Protein AF-A0A0W8CQW7-F1 (afdb_monomer_lite)

Foldseek 3Di:
DDDDDPVPPPLDPPDDPVLVVLLVQLLVLLVVLVVLVVVLVVLLVVLVVCCVPDVPVSVVSVVVSVVSVVVSVVSVLVSLLSLLVSLLVLCVVPVVVVVVLLPDAADADPPPVVLSVVSNVLVVVLVVLVVVLVVLVVVLVVLVVVVVVDVPPPPSVVVNVVSVVVSVVSVVVNVVSSVVNNVSSSNCCRHDVSSSVSNVVVVVVVPDD

Structure (mmCIF, N/CA/C/O backbone):
data_AF-A0A0W8CQW7-F1
#
_entry.id   AF-A0A0W8CQW7-F1
#
loop_
_atom_site.group_PDB
_atom_site.id
_atom_site.type_symbol
_atom_site.label_atom_id
_atom_site.label_alt_id
_atom_site.label_comp_id
_atom_site.label_asym_id
_atom_site.label_entity_id
_atom_site.label_seq_id
_atom_site.pdbx_PDB_ins_code
_atom_site.Cartn_x
_atom_site.Cartn_y
_atom_site.Cartn_z
_atom_site.occupancy
_atom_site.B_iso_or_equiv
_atom_site.auth_seq_id
_atom_site.auth_comp_id
_atom_site.auth_asym_id
_atom_site.auth_atom_id
_atom_site.pdbx_PDB_model_num
ATOM 1 N N . MET A 1 1 ? 25.965 1.775 -41.892 1.00 35.28 1 MET A N 1
ATOM 2 C CA . MET A 1 1 ? 25.674 1.619 -40.454 1.00 35.28 1 MET A CA 1
ATOM 3 C C . MET A 1 1 ? 24.167 1.503 -40.317 1.00 35.28 1 MET A C 1
ATOM 5 O O . MET A 1 1 ? 23.465 2.366 -40.821 1.00 35.28 1 MET A O 1
ATOM 9 N N . LEU A 1 2 ? 23.676 0.384 -39.786 1.00 36.25 2 LEU A N 1
ATOM 10 C CA . LEU A 1 2 ? 22.248 0.155 -39.565 1.00 36.25 2 LEU A CA 1
ATOM 11 C C . LEU A 1 2 ? 21.875 0.809 -38.233 1.00 36.25 2 LEU A C 1
ATOM 13 O O . LEU A 1 2 ? 22.313 0.346 -37.184 1.00 36.25 2 LEU A O 1
ATOM 17 N N . PHE A 1 3 ? 21.113 1.901 -38.282 1.00 36.09 3 PHE A N 1
ATOM 18 C CA . PHE A 1 3 ? 20.465 2.442 -37.090 1.00 36.09 3 PHE A CA 1
ATOM 19 C C . PHE A 1 3 ? 19.483 1.388 -36.545 1.00 36.09 3 PHE A C 1
ATOM 21 O O . PHE A 1 3 ? 18.752 0.796 -37.348 1.00 36.09 3 PHE A O 1
ATOM 28 N N . PRO A 1 4 ? 19.445 1.128 -35.225 1.00 41.12 4 PRO A N 1
ATOM 29 C CA . PRO A 1 4 ? 18.455 0.227 -34.647 1.00 41.12 4 PRO A CA 1
ATOM 30 C C . PRO A 1 4 ? 17.046 0.738 -34.964 1.00 41.12 4 PRO A C 1
ATOM 32 O O . PRO A 1 4 ? 16.781 1.941 -34.872 1.00 41.12 4 PRO A O 1
ATOM 35 N N . ARG A 1 5 ? 16.144 -0.164 -35.366 1.00 33.69 5 ARG A N 1
ATOM 36 C CA . ARG A 1 5 ? 14.719 0.159 -35.511 1.00 33.69 5 ARG A CA 1
ATOM 37 C C . ARG A 1 5 ? 14.179 0.612 -34.151 1.00 33.69 5 ARG A C 1
ATOM 39 O O . ARG A 1 5 ? 14.544 0.060 -33.121 1.00 33.69 5 ARG A O 1
ATOM 46 N N . ALA A 1 6 ? 13.299 1.611 -34.173 1.00 45.00 6 ALA A N 1
ATOM 47 C CA . ALA A 1 6 ? 12.705 2.229 -32.983 1.00 45.00 6 ALA A CA 1
ATOM 48 C C . ALA A 1 6 ? 11.907 1.260 -32.091 1.00 45.00 6 ALA A C 1
ATOM 50 O O . ALA A 1 6 ? 11.600 1.600 -30.951 1.00 45.00 6 ALA A O 1
ATOM 51 N N . ASP A 1 7 ? 11.618 0.062 -32.593 1.00 40.03 7 ASP A N 1
ATOM 52 C CA . ASP A 1 7 ? 10.865 -0.966 -31.880 1.00 40.03 7 ASP A CA 1
ATOM 53 C C . ASP A 1 7 ? 11.699 -1.648 -30.770 1.00 40.03 7 ASP A C 1
ATOM 55 O O . ASP A 1 7 ? 11.125 -2.231 -29.855 1.00 40.03 7 ASP A O 1
ATOM 59 N N . ASP A 1 8 ? 13.035 -1.516 -30.783 1.00 41.59 8 ASP A N 1
ATOM 60 C CA . ASP A 1 8 ? 13.942 -2.175 -29.820 1.00 41.59 8 ASP A CA 1
ATOM 61 C C . ASP A 1 8 ? 14.257 -1.337 -28.559 1.00 41.59 8 ASP A C 1
ATOM 63 O O . ASP A 1 8 ? 15.017 -1.767 -27.691 1.00 41.59 8 ASP A O 1
ATOM 67 N N . THR A 1 9 ? 13.704 -0.127 -28.433 1.00 46.47 9 THR A N 1
ATOM 68 C CA . THR A 1 9 ? 13.966 0.798 -27.303 1.00 46.47 9 THR A CA 1
ATOM 69 C C . THR A 1 9 ? 12.832 0.871 -26.283 1.00 46.47 9 THR A C 1
ATOM 71 O O . THR A 1 9 ? 12.759 1.816 -25.502 1.00 46.47 9 THR A O 1
ATOM 74 N N . CYS A 1 10 ? 11.938 -0.117 -26.264 1.00 45.28 10 CYS A N 1
ATOM 75 C CA . CYS A 1 10 ? 10.880 -0.160 -25.265 1.00 45.28 10 CYS A CA 1
ATOM 76 C C . CYS A 1 10 ? 11.441 -0.668 -23.928 1.00 45.28 10 CYS A C 1
ATOM 78 O O . CYS A 1 10 ? 11.554 -1.872 -23.697 1.00 45.28 10 CYS A O 1
ATOM 80 N N . PHE A 1 11 ? 11.769 0.262 -23.030 1.00 50.81 11 PHE A N 1
ATOM 81 C CA . PHE A 1 11 ? 12.066 -0.006 -21.620 1.00 50.81 11 PHE A CA 1
ATOM 82 C C . PHE A 1 11 ? 10.774 -0.334 -20.850 1.00 50.81 11 PHE A C 1
ATOM 84 O O . PHE A 1 11 ? 10.462 0.271 -19.829 1.00 50.81 11 PHE A O 1
ATOM 91 N N . SER A 1 12 ? 9.956 -1.252 -21.367 1.00 50.16 12 SER A N 1
ATOM 92 C CA . SER A 1 12 ? 8.684 -1.585 -20.733 1.00 50.16 12 SER A CA 1
ATOM 93 C C . SER A 1 12 ? 8.930 -2.518 -19.555 1.00 50.16 12 SER A C 1
ATOM 95 O O . SER A 1 12 ? 9.116 -3.728 -19.704 1.00 50.16 12 SER A O 1
ATOM 97 N N . VAL A 1 13 ? 8.851 -1.953 -18.351 1.00 57.41 13 VAL A N 1
ATOM 98 C CA . VAL A 1 13 ? 8.372 -2.713 -17.195 1.00 57.41 13 VAL A CA 1
ATOM 99 C C . VAL A 1 13 ? 6.969 -3.198 -17.561 1.00 57.41 13 VAL A C 1
ATOM 101 O O . VAL A 1 13 ? 6.144 -2.411 -18.034 1.00 57.41 13 VAL A O 1
ATOM 104 N N . LYS A 1 14 ? 6.713 -4.504 -17.423 1.00 63.66 14 LYS A N 1
ATOM 105 C CA . LYS A 1 14 ? 5.397 -5.085 -17.708 1.00 63.66 14 LYS A CA 1
ATOM 106 C C . LYS A 1 14 ? 4.378 -4.447 -16.777 1.00 63.66 14 LYS A C 1
ATOM 108 O O . LYS A 1 14 ? 4.326 -4.762 -15.592 1.00 63.66 14 LYS A O 1
ATOM 113 N N . ASP A 1 15 ? 3.597 -3.536 -17.331 1.00 70.69 15 ASP A N 1
ATOM 114 C CA . ASP A 1 15 ? 2.619 -2.790 -16.570 1.00 70.69 15 ASP A CA 1
ATOM 115 C C . ASP A 1 15 ? 1.403 -3.678 -16.282 1.00 70.69 15 ASP A C 1
ATOM 117 O O . ASP A 1 15 ? 0.701 -4.100 -17.202 1.00 70.69 15 ASP A O 1
ATOM 121 N N . ASP A 1 16 ? 1.173 -3.994 -15.008 1.00 85.69 16 ASP A N 1
ATOM 122 C CA . ASP A 1 16 ? 0.021 -4.776 -14.563 1.00 85.69 16 ASP A CA 1
ATOM 123 C C . ASP A 1 16 ? -1.040 -3.831 -13.963 1.00 85.69 16 ASP A C 1
ATOM 125 O O . ASP A 1 16 ? -0.934 -3.420 -12.797 1.00 85.69 16 ASP A O 1
ATOM 129 N N . PRO A 1 17 ? -2.065 -3.434 -14.745 1.00 88.12 17 PRO A N 1
ATOM 130 C CA . PRO A 1 17 ? -3.071 -2.480 -14.292 1.00 88.12 17 PRO A CA 1
ATOM 131 C C . PRO A 1 17 ? -3.905 -3.013 -13.125 1.00 88.12 17 PRO A C 1
ATOM 133 O O . PRO A 1 17 ? -4.269 -2.234 -12.244 1.00 88.12 17 PRO A O 1
ATOM 136 N N . GLU A 1 18 ? -4.170 -4.318 -13.077 1.00 91.50 18 GLU A N 1
ATOM 137 C CA . GLU A 1 18 ? -4.972 -4.914 -12.011 1.00 91.50 18 GLU A CA 1
ATOM 138 C C . GLU A 1 18 ? -4.163 -5.009 -10.716 1.00 91.50 18 GLU A C 1
ATOM 140 O O . GLU A 1 18 ? -4.657 -4.619 -9.655 1.00 91.50 18 GLU A O 1
ATOM 145 N N . LYS A 1 19 ? -2.880 -5.397 -10.791 1.00 90.44 19 LYS A N 1
ATOM 146 C CA . LYS A 1 19 ? -1.981 -5.350 -9.626 1.00 90.44 19 LYS A CA 1
ATOM 147 C C . LYS A 1 19 ? -1.901 -3.939 -9.050 1.00 90.44 19 LYS A C 1
ATOM 149 O O . LYS A 1 19 ? -2.019 -3.768 -7.838 1.00 90.44 19 LYS A O 1
ATOM 154 N N . ARG A 1 20 ? -1.739 -2.918 -9.902 1.00 89.56 20 ARG A N 1
ATOM 155 C CA . ARG A 1 20 ? -1.708 -1.513 -9.460 1.00 89.56 20 ARG A CA 1
ATOM 156 C C . ARG A 1 20 ? -3.014 -1.085 -8.806 1.00 89.56 20 ARG A C 1
ATOM 158 O O . ARG A 1 20 ? -2.966 -0.420 -7.776 1.00 89.56 20 ARG A O 1
ATOM 165 N N . ARG A 1 21 ? -4.164 -1.478 -9.364 1.00 94.56 21 ARG A N 1
ATOM 166 C CA . ARG A 1 21 ? -5.480 -1.199 -8.771 1.00 94.56 21 ARG A CA 1
ATOM 167 C C . ARG A 1 21 ? -5.586 -1.787 -7.363 1.00 94.56 21 ARG A C 1
ATOM 169 O O . ARG A 1 21 ? -5.991 -1.082 -6.446 1.00 94.56 21 ARG A O 1
ATOM 176 N N . LEU A 1 22 ? -5.178 -3.044 -7.187 1.00 95.00 22 LEU A N 1
ATOM 177 C CA . LEU A 1 22 ? -5.202 -3.733 -5.893 1.00 95.00 22 LEU A CA 1
ATOM 178 C C . LEU A 1 22 ? -4.238 -3.107 -4.874 1.00 95.00 22 LEU A C 1
ATOM 180 O O . LEU A 1 22 ? -4.595 -2.959 -3.706 1.00 95.00 22 LEU A O 1
ATOM 184 N N . ILE A 1 23 ? -3.038 -2.704 -5.309 1.00 93.44 23 ILE A N 1
ATOM 185 C CA . ILE A 1 23 ? -2.086 -1.960 -4.469 1.00 93.44 23 ILE A CA 1
ATOM 186 C C . ILE A 1 23 ? -2.693 -0.620 -4.043 1.00 93.44 23 ILE A C 1
ATOM 188 O O . ILE A 1 23 ? -2.671 -0.296 -2.862 1.00 93.44 23 ILE A O 1
ATOM 192 N N . ALA A 1 24 ? -3.275 0.135 -4.978 1.00 93.44 24 ALA A N 1
ATOM 193 C CA . ALA A 1 24 ? -3.873 1.437 -4.693 1.00 93.44 24 ALA A CA 1
ATOM 194 C C . ALA A 1 24 ? -5.064 1.339 -3.727 1.00 93.44 24 ALA A C 1
ATOM 196 O O . ALA A 1 24 ? -5.203 2.177 -2.839 1.00 93.44 24 ALA A O 1
ATOM 197 N N . GLU A 1 25 ? -5.901 0.309 -3.872 1.00 95.81 25 GLU A N 1
ATOM 198 C CA . GLU A 1 25 ? -7.015 0.034 -2.960 1.00 95.81 25 GLU A CA 1
ATOM 199 C C . GLU A 1 25 ? -6.514 -0.236 -1.535 1.00 95.81 25 GLU A C 1
ATOM 201 O O . GLU A 1 25 ? -7.007 0.357 -0.575 1.00 95.81 25 GLU A O 1
ATOM 206 N N . TYR A 1 26 ? -5.495 -1.086 -1.394 1.00 95.81 26 TYR A N 1
ATOM 207 C CA . TYR A 1 26 ? -4.879 -1.356 -0.100 1.00 95.81 26 TYR A CA 1
ATOM 208 C C . TYR A 1 26 ? -4.211 -0.106 0.501 1.00 95.81 26 TYR A C 1
ATOM 210 O O . TYR A 1 26 ? -4.442 0.187 1.676 1.00 95.81 26 TYR A O 1
ATOM 218 N N . ASP A 1 27 ? -3.421 0.629 -0.291 1.00 93.94 27 ASP A N 1
ATOM 219 C CA . ASP A 1 27 ? -2.725 1.852 0.132 1.00 93.94 27 ASP A CA 1
ATOM 220 C C . ASP A 1 27 ? -3.730 2.875 0.667 1.00 93.94 27 ASP A C 1
ATOM 222 O O . ASP A 1 27 ? -3.563 3.389 1.770 1.00 93.94 27 ASP A O 1
ATOM 226 N N . TYR A 1 28 ? -4.817 3.109 -0.076 1.00 94.69 28 TYR A N 1
ATOM 227 C CA . TYR A 1 28 ? -5.866 4.046 0.309 1.00 94.69 28 TYR A CA 1
ATOM 228 C C . TYR A 1 28 ? -6.474 3.701 1.673 1.00 94.69 28 TYR A C 1
ATOM 230 O O . TYR A 1 28 ? -6.521 4.553 2.561 1.00 94.69 28 TYR A O 1
ATOM 238 N N . ILE A 1 29 ? -6.898 2.447 1.871 1.00 95.00 29 ILE A N 1
ATOM 239 C CA . ILE A 1 29 ? -7.490 2.014 3.146 1.00 95.00 29 ILE A CA 1
ATOM 240 C C . ILE A 1 29 ? -6.456 2.128 4.275 1.00 95.00 29 ILE A C 1
ATOM 242 O O . ILE A 1 29 ? -6.784 2.555 5.382 1.00 95.00 29 ILE A O 1
ATOM 246 N N . ASN A 1 30 ? -5.198 1.764 4.010 1.00 94.62 30 ASN A N 1
ATOM 247 C CA . ASN A 1 30 ? -4.129 1.846 4.996 1.00 94.62 30 ASN A CA 1
ATOM 248 C C . ASN A 1 30 ? -3.880 3.288 5.463 1.00 94.62 30 ASN A C 1
ATOM 250 O O . ASN A 1 30 ? -3.843 3.528 6.669 1.00 94.62 30 ASN A O 1
ATOM 254 N N . THR A 1 31 ? -3.782 4.241 4.534 1.00 93.25 31 THR A N 1
ATOM 255 C CA . THR A 1 31 ? -3.611 5.665 4.849 1.00 93.25 31 THR A CA 1
ATOM 256 C C . THR A 1 31 ? -4.790 6.211 5.655 1.00 93.25 31 THR A C 1
ATOM 258 O O . THR A 1 31 ? -4.577 6.917 6.639 1.00 93.25 31 THR A O 1
ATOM 261 N N . GLN A 1 32 ? -6.029 5.842 5.308 1.00 93.69 32 GLN A N 1
ATOM 262 C CA . GLN A 1 32 ? -7.216 6.258 6.068 1.00 93.69 32 GLN A CA 1
ATOM 263 C C . GLN A 1 32 ? -7.212 5.713 7.501 1.00 93.69 32 GLN A C 1
ATOM 265 O O . GLN A 1 32 ? -7.556 6.427 8.440 1.00 93.69 32 GLN A O 1
ATOM 270 N N . ILE A 1 33 ? -6.791 4.459 7.698 1.00 94.25 33 ILE A N 1
ATOM 271 C CA . ILE A 1 33 ? -6.656 3.878 9.041 1.00 94.25 33 ILE A CA 1
ATOM 272 C C . ILE A 1 33 ? -5.624 4.647 9.863 1.00 94.25 33 ILE A C 1
ATOM 274 O O . ILE A 1 33 ? -5.899 4.931 11.024 1.00 94.25 33 ILE A O 1
ATOM 278 N N . ILE A 1 34 ? -4.463 4.970 9.285 1.00 92.50 34 ILE A N 1
ATOM 279 C CA . ILE A 1 34 ? -3.403 5.713 9.982 1.00 92.50 34 ILE A CA 1
ATOM 280 C C . ILE A 1 34 ? -3.920 7.092 10.397 1.00 92.50 34 ILE A C 1
ATOM 282 O O . ILE A 1 34 ? -3.878 7.415 11.579 1.00 92.50 34 ILE A O 1
ATOM 286 N N . ALA A 1 35 ? -4.495 7.853 9.460 1.00 93.12 35 ALA A N 1
ATOM 287 C CA . ALA A 1 35 ? -5.033 9.184 9.737 1.00 93.12 35 ALA A CA 1
ATOM 288 C C . ALA A 1 35 ? -6.116 9.163 10.830 1.00 93.12 35 ALA A C 1
ATOM 290 O O . ALA A 1 35 ? -6.086 9.977 11.751 1.00 93.12 35 ALA A O 1
ATOM 291 N N . ASN A 1 36 ? -7.039 8.197 10.775 1.00 94.56 36 ASN A N 1
ATOM 292 C CA . ASN A 1 36 ? -8.087 8.063 11.786 1.00 94.56 36 ASN A CA 1
ATOM 293 C C . ASN A 1 36 ? -7.539 7.620 13.148 1.00 94.56 36 ASN A C 1
ATOM 295 O O . ASN A 1 36 ? -8.067 8.032 14.175 1.00 94.56 36 ASN A O 1
ATOM 299 N N . GLN A 1 37 ? -6.503 6.778 13.175 1.00 94.06 37 GLN A N 1
ATOM 300 C CA . GLN A 1 37 ? -5.871 6.356 14.423 1.00 94.06 37 GLN A CA 1
ATOM 301 C C . GLN A 1 37 ? -5.158 7.537 15.093 1.00 94.06 37 GLN A C 1
ATOM 303 O O . GLN A 1 37 ? -5.359 7.745 16.283 1.00 94.06 37 GLN A O 1
ATOM 308 N N . THR A 1 38 ? -4.439 8.361 14.323 1.00 94.25 38 THR A N 1
ATOM 309 C CA . THR A 1 38 ? -3.856 9.619 14.814 1.00 94.25 38 THR A CA 1
ATOM 310 C C . THR A 1 38 ? -4.933 10.568 15.336 1.00 94.25 38 THR A C 1
ATOM 312 O O . THR A 1 38 ? -4.813 11.067 16.447 1.00 94.25 38 THR A O 1
ATOM 315 N N . ALA A 1 39 ? -6.037 10.747 14.603 1.00 94.44 39 ALA A N 1
ATOM 316 C CA . ALA A 1 39 ? -7.141 11.594 15.056 1.00 94.44 39 ALA A CA 1
ATOM 317 C C . ALA A 1 39 ? -7.796 11.088 16.357 1.00 94.44 39 ALA A C 1
ATOM 319 O O . ALA A 1 39 ? -8.214 11.893 17.186 1.00 94.44 39 ALA A O 1
ATOM 320 N N . ILE A 1 40 ? -7.886 9.766 16.553 1.00 95.69 40 ILE A N 1
ATOM 321 C CA . ILE A 1 40 ? -8.340 9.168 17.819 1.00 95.69 40 ILE A CA 1
ATOM 322 C C . ILE A 1 40 ? -7.367 9.509 18.948 1.00 95.69 40 ILE A C 1
ATOM 324 O O . ILE A 1 40 ? -7.815 9.902 20.023 1.00 95.69 40 ILE A O 1
ATOM 328 N N . ASP A 1 41 ? -6.065 9.350 18.716 1.00 95.56 41 ASP A N 1
ATOM 329 C CA . ASP A 1 41 ? -5.039 9.601 19.728 1.00 95.56 41 ASP A CA 1
ATOM 330 C C . ASP A 1 41 ? -5.042 11.083 20.152 1.00 95.56 41 ASP A C 1
ATOM 332 O O . ASP A 1 41 ? -5.101 11.379 21.348 1.00 95.56 41 ASP A O 1
ATOM 336 N N . ASP A 1 42 ? -5.125 12.003 19.185 1.00 94.44 42 ASP A N 1
ATOM 337 C CA . ASP A 1 42 ? -5.244 13.448 19.421 1.00 94.44 42 ASP A CA 1
ATOM 338 C C . ASP A 1 42 ? -6.537 13.797 20.187 1.00 94.44 42 ASP A C 1
ATOM 340 O O . ASP A 1 42 ? -6.536 14.595 21.129 1.00 94.44 42 ASP A O 1
ATOM 344 N N . ALA A 1 43 ? -7.665 13.175 19.823 1.00 93.19 43 ALA A N 1
ATOM 345 C CA . ALA A 1 43 ? -8.944 13.394 20.497 1.00 93.19 43 ALA A CA 1
ATOM 346 C C . ALA A 1 43 ? -8.943 12.855 21.938 1.00 93.19 43 ALA A C 1
ATOM 348 O O . ALA A 1 43 ? -9.535 13.465 22.831 1.00 93.19 43 ALA A O 1
ATOM 349 N N . LEU A 1 44 ? -8.265 11.732 22.193 1.00 95.06 44 LEU A N 1
ATOM 350 C CA . LEU A 1 44 ? -8.086 11.194 23.542 1.00 95.06 44 LEU A CA 1
ATOM 351 C C . LEU A 1 44 ? -7.227 12.121 24.406 1.00 95.06 44 LEU A C 1
ATOM 353 O O . LEU A 1 44 ? -7.538 12.314 25.586 1.00 95.06 44 LEU A O 1
ATOM 357 N N . GLU A 1 45 ? -6.178 12.714 23.833 1.00 95.19 45 GLU A N 1
ATOM 358 C CA . GLU A 1 45 ? -5.383 13.731 24.517 1.00 95.19 45 GLU A CA 1
ATOM 359 C C . GLU A 1 45 ? -6.240 14.955 24.857 1.00 95.19 45 GLU A C 1
ATOM 361 O O . GLU A 1 45 ? -6.259 15.383 26.012 1.00 95.19 45 GLU A O 1
ATOM 366 N N . TYR A 1 46 ? -7.043 15.444 23.909 1.00 92.94 46 TYR A N 1
ATOM 367 C CA . TYR A 1 46 ? -7.978 16.541 24.154 1.00 92.94 46 TYR A CA 1
ATOM 368 C C . TYR A 1 46 ? -8.956 16.234 25.298 1.00 92.94 46 TYR A C 1
ATOM 370 O O . TYR A 1 46 ? -9.046 17.019 26.245 1.00 92.94 46 TYR A O 1
ATOM 378 N N . VAL A 1 47 ? -9.616 15.070 25.286 1.00 94.06 47 VAL A N 1
ATOM 379 C CA . VAL A 1 47 ? -10.526 14.636 26.365 1.00 94.06 47 VAL A CA 1
ATOM 380 C C . VAL A 1 47 ? -9.829 14.657 27.724 1.00 94.06 47 VAL A C 1
ATOM 382 O O . VAL A 1 47 ? -10.411 15.102 28.714 1.00 94.06 47 VAL A O 1
ATOM 385 N N . LYS A 1 48 ? -8.563 14.231 27.784 1.00 92.31 48 LYS A N 1
ATOM 386 C CA . LYS A 1 48 ? -7.771 14.266 29.017 1.00 92.31 48 LYS A CA 1
ATOM 387 C C . LYS A 1 48 ? -7.547 15.694 29.522 1.00 92.31 48 LYS A C 1
ATOM 389 O O . LYS A 1 48 ? -7.539 15.889 30.732 1.00 92.31 48 LYS A O 1
ATOM 394 N N . THR A 1 49 ? -7.386 16.674 28.631 1.00 93.00 49 THR A N 1
ATOM 395 C CA . THR A 1 49 ? -7.179 18.079 29.027 1.00 93.00 49 THR A CA 1
ATOM 396 C C . THR A 1 49 ? -8.432 18.750 29.583 1.00 93.00 49 THR A C 1
ATOM 398 O O . THR A 1 49 ? -8.321 19.581 30.481 1.00 93.00 49 THR A O 1
ATOM 401 N N . ILE A 1 50 ? -9.618 18.393 29.082 1.00 92.06 50 ILE A N 1
ATOM 402 C CA . ILE A 1 50 ? -10.872 19.058 29.469 1.00 92.06 50 ILE A CA 1
ATOM 403 C C . ILE A 1 50 ? -11.597 18.370 30.627 1.00 92.06 50 ILE A C 1
ATOM 405 O O . ILE A 1 50 ? -12.462 18.982 31.243 1.00 92.06 50 ILE A O 1
ATOM 409 N N . LYS A 1 51 ? -11.238 17.121 30.947 1.00 90.44 51 LYS A N 1
ATOM 410 C CA . LYS A 1 51 ? -11.948 16.280 31.921 1.00 90.44 51 LYS A CA 1
ATOM 411 C C . LYS A 1 51 ? -12.160 16.939 33.285 1.00 90.44 51 LYS A C 1
ATOM 413 O O . LYS A 1 51 ? -13.238 16.804 33.853 1.00 90.44 51 LYS A O 1
ATOM 418 N N . ASP A 1 52 ? -11.153 17.643 33.794 1.00 88.75 52 ASP A N 1
ATOM 419 C CA . ASP A 1 52 ? -11.206 18.259 35.127 1.00 88.75 52 ASP A CA 1
ATOM 420 C C . ASP A 1 52 ? -11.967 19.601 35.138 1.00 88.75 52 ASP A C 1
ATOM 422 O O . ASP A 1 52 ? -12.274 20.134 36.204 1.00 88.75 52 ASP A O 1
ATOM 426 N N . VAL A 1 53 ? -12.264 20.156 33.957 1.00 92.44 53 VAL A N 1
ATOM 427 C CA . VAL A 1 53 ? -12.959 21.441 33.773 1.00 92.44 53 VAL A CA 1
ATOM 428 C C . VAL A 1 53 ? -14.420 21.228 33.375 1.00 92.44 53 VAL A C 1
ATOM 430 O O . VAL A 1 53 ? -15.297 21.936 33.863 1.00 92.44 53 VAL A O 1
ATOM 433 N N . ASP A 1 54 ? -14.681 20.252 32.505 1.00 93.50 54 ASP A N 1
ATOM 434 C CA . ASP A 1 54 ? -16.006 19.905 31.998 1.00 93.50 54 ASP A CA 1
ATOM 435 C C . ASP A 1 54 ? -16.109 18.389 31.767 1.00 93.50 54 ASP A C 1
ATOM 437 O O . ASP A 1 54 ? -15.850 17.857 30.682 1.00 93.50 54 ASP A O 1
ATOM 441 N N . GLU A 1 55 ? -16.488 17.683 32.831 1.00 92.50 55 GLU A N 1
ATOM 442 C CA . GLU A 1 55 ? -16.629 16.228 32.828 1.00 92.50 55 GLU A CA 1
ATOM 443 C C . GLU A 1 55 ? -17.731 15.746 31.869 1.00 92.50 55 GLU A C 1
ATOM 445 O O . GLU A 1 55 ? -17.592 14.686 31.256 1.00 92.50 55 GLU A O 1
ATOM 450 N N . ALA A 1 56 ? -18.806 16.525 31.700 1.00 92.88 56 ALA A N 1
ATOM 451 C CA . ALA A 1 56 ? -19.922 16.154 30.835 1.00 92.88 56 ALA A CA 1
ATOM 452 C C . ALA A 1 56 ? -19.498 16.162 29.359 1.00 92.88 56 ALA A C 1
ATOM 454 O O . ALA A 1 56 ? -19.699 15.165 28.660 1.00 92.88 56 ALA A O 1
ATOM 455 N N . SER A 1 57 ? -18.832 17.232 28.915 1.00 91.62 57 SER A N 1
ATOM 456 C CA . SER A 1 57 ? -18.284 17.316 27.554 1.00 91.62 57 SER A CA 1
ATOM 457 C C . SER A 1 57 ? -17.184 16.276 27.318 1.00 91.62 57 SER A C 1
ATOM 459 O O . SER A 1 57 ? -17.125 15.653 26.256 1.00 91.62 57 SER A O 1
ATOM 461 N N . ALA A 1 58 ? -16.335 16.013 28.319 1.00 92.62 58 ALA A N 1
ATOM 462 C CA . ALA A 1 58 ? -15.316 14.967 28.234 1.00 92.62 58 ALA A CA 1
ATOM 463 C C . ALA A 1 58 ? -15.928 13.567 28.044 1.00 92.62 58 ALA A C 1
ATOM 465 O O . ALA A 1 58 ? -15.422 12.777 27.245 1.00 92.62 58 ALA A O 1
ATOM 466 N N . ALA A 1 59 ? -17.024 13.260 28.746 1.00 93.19 59 ALA A N 1
ATOM 467 C CA . ALA A 1 59 ? -17.737 11.993 28.613 1.00 93.19 59 ALA A CA 1
ATOM 468 C C . ALA A 1 59 ? -18.417 11.844 27.240 1.00 93.19 59 ALA A C 1
ATOM 470 O O . ALA A 1 59 ? -18.346 10.768 26.639 1.00 93.19 59 ALA A O 1
ATOM 471 N N . GLU A 1 60 ? -19.026 12.912 26.716 1.00 93.88 60 GLU A N 1
ATOM 472 C CA . GLU A 1 60 ? -19.631 12.910 25.378 1.00 93.88 60 GLU A CA 1
ATOM 473 C C . GLU A 1 60 ? -18.581 12.657 24.288 1.00 93.88 60 GLU A C 1
ATOM 475 O O . GLU A 1 60 ? -18.727 11.731 23.483 1.00 93.88 60 GLU A O 1
ATOM 480 N N . HIS A 1 61 ? -17.478 13.411 24.303 1.00 92.25 61 HIS A N 1
ATOM 481 C CA . HIS A 1 61 ? -16.379 13.213 23.360 1.00 92.25 61 HIS A CA 1
ATOM 482 C C . HIS A 1 61 ? -15.761 11.822 23.482 1.00 92.25 61 HIS A C 1
ATOM 484 O O . HIS A 1 61 ? -15.474 11.187 22.469 1.00 92.25 61 HIS A O 1
ATOM 490 N N . HIS A 1 62 ? -15.613 11.296 24.700 1.00 93.94 62 HIS A N 1
ATOM 491 C CA . HIS A 1 62 ? -15.142 9.929 24.884 1.00 93.94 62 HIS A CA 1
ATOM 492 C C . HIS A 1 62 ? -16.069 8.906 24.210 1.00 93.94 62 HIS A C 1
ATOM 494 O O . HIS A 1 62 ? -15.583 7.983 23.555 1.00 93.94 62 HIS A O 1
ATOM 500 N N . SER A 1 63 ? -17.393 9.085 24.301 1.00 94.19 63 SER A N 1
ATOM 501 C CA . SER A 1 63 ? -18.348 8.206 23.616 1.00 94.19 63 SER A CA 1
ATOM 502 C C . SER A 1 63 ? -18.207 8.281 22.094 1.00 94.19 63 SER A C 1
ATOM 504 O O . SER A 1 63 ? -18.174 7.244 21.432 1.00 94.19 63 SER A O 1
ATOM 506 N N . GLN A 1 64 ? -18.058 9.485 21.536 1.00 93.75 64 GLN A N 1
ATOM 507 C CA . GLN A 1 64 ? -17.838 9.680 20.097 1.00 93.75 64 GLN A CA 1
ATOM 508 C C . GLN A 1 64 ? -16.532 9.014 19.630 1.00 93.75 64 GLN A C 1
ATOM 510 O O . GLN A 1 64 ? -16.493 8.362 18.585 1.00 93.75 64 GLN A O 1
ATOM 515 N N . ILE A 1 65 ? -15.466 9.105 20.433 1.00 95.25 65 ILE A N 1
ATOM 516 C CA . ILE A 1 65 ? -14.196 8.425 20.153 1.00 95.25 65 ILE A CA 1
ATOM 517 C C . ILE A 1 65 ? -14.398 6.905 20.117 1.00 95.25 65 ILE A C 1
ATOM 519 O O . ILE A 1 65 ? -13.861 6.240 19.230 1.00 95.25 65 ILE A O 1
ATOM 523 N N . MET A 1 66 ? -15.191 6.333 21.028 1.00 94.81 66 MET A N 1
ATOM 524 C CA . MET A 1 66 ? -15.473 4.891 21.017 1.00 94.81 66 MET A CA 1
ATOM 525 C C . MET A 1 66 ? -16.219 4.447 19.750 1.00 94.81 66 MET A C 1
ATOM 527 O O . MET A 1 66 ? -15.899 3.393 19.192 1.00 94.81 66 MET A O 1
ATOM 531 N N . GLU A 1 67 ? -17.152 5.251 19.236 1.00 93.25 67 GLU A N 1
ATOM 532 C CA . GLU A 1 67 ? -17.810 4.983 17.948 1.00 93.25 67 GLU A CA 1
ATOM 533 C C . GLU A 1 67 ? -16.817 5.020 16.774 1.00 93.25 67 GLU A C 1
ATOM 535 O O . GLU A 1 67 ? -16.840 4.154 15.886 1.00 93.25 67 GLU A O 1
ATOM 540 N N . LEU A 1 68 ? -15.885 5.976 16.792 1.00 92.81 68 LEU A N 1
ATOM 541 C CA . LEU A 1 68 ? -14.834 6.075 15.784 1.00 92.81 68 LEU A CA 1
ATOM 542 C C . LEU A 1 68 ? -13.871 4.878 15.846 1.00 92.81 68 LEU A C 1
ATOM 544 O O . LEU A 1 68 ? -13.524 4.321 14.804 1.00 92.81 68 LEU A O 1
ATOM 548 N N . VAL A 1 69 ? -13.505 4.405 17.043 1.00 94.94 69 VAL A N 1
ATOM 549 C CA . VAL A 1 69 ? -12.690 3.190 17.235 1.00 94.94 69 VAL A CA 1
ATOM 550 C C . VAL A 1 69 ? -13.362 1.967 16.603 1.00 94.94 69 VAL A C 1
ATOM 552 O O . VAL A 1 69 ? -12.701 1.172 15.924 1.00 94.94 69 VAL A O 1
ATOM 555 N N . VAL A 1 70 ? -14.679 1.809 16.775 1.00 94.06 70 VAL A N 1
ATOM 556 C CA . VAL A 1 70 ? -15.439 0.728 16.123 1.00 94.06 70 VAL A CA 1
ATOM 557 C C . VAL A 1 70 ? -15.353 0.848 14.600 1.00 94.06 70 VAL A C 1
ATOM 559 O O . VAL A 1 70 ? -15.100 -0.154 13.926 1.00 94.06 70 VAL A O 1
ATOM 562 N N . SER A 1 71 ? -15.496 2.059 14.061 1.00 92.94 71 SER A N 1
ATOM 563 C CA . SER A 1 71 ? -15.403 2.328 12.620 1.00 92.94 71 SER A CA 1
ATOM 564 C C . SER A 1 71 ? -14.005 2.025 12.061 1.00 92.94 71 SER A C 1
ATOM 566 O O . SER A 1 71 ? -13.875 1.310 11.067 1.00 92.94 71 SER A O 1
ATOM 568 N N . VAL A 1 72 ? -12.936 2.442 12.747 1.00 93.62 72 VAL A N 1
ATOM 569 C CA . VAL A 1 72 ? -11.545 2.117 12.373 1.00 93.62 72 VAL A CA 1
ATOM 570 C C . VAL A 1 72 ? -11.300 0.608 12.380 1.00 93.62 72 VAL A C 1
ATOM 572 O O . VAL A 1 72 ? -10.634 0.074 11.491 1.00 93.62 72 VAL A O 1
ATOM 575 N N . ASN A 1 73 ? -11.871 -0.119 13.340 1.00 93.31 73 ASN A N 1
ATOM 576 C CA . ASN A 1 73 ? -11.770 -1.577 13.370 1.00 93.31 73 ASN A CA 1
ATOM 577 C C . ASN A 1 73 ? -12.491 -2.249 12.187 1.00 93.31 73 ASN A C 1
ATOM 579 O O . ASN A 1 73 ? -12.058 -3.313 11.737 1.00 93.31 73 ASN A O 1
ATOM 583 N N . GLN A 1 74 ? -13.554 -1.648 11.646 1.00 93.94 74 GLN A N 1
ATOM 584 C CA . GLN A 1 74 ? -14.180 -2.121 10.406 1.00 93.94 74 GLN A CA 1
ATOM 585 C C . GLN A 1 74 ? -13.277 -1.874 9.192 1.00 93.94 74 GLN A C 1
ATOM 587 O O . GLN A 1 74 ? -13.102 -2.780 8.375 1.00 93.94 74 GLN A O 1
ATOM 592 N N . GLU A 1 75 ? -12.637 -0.707 9.102 1.00 94.38 75 GLU A N 1
ATOM 593 C CA . GLU A 1 75 ? -11.660 -0.419 8.045 1.00 94.38 75 GLU A CA 1
ATOM 594 C C . GLU A 1 75 ? -10.453 -1.366 8.105 1.00 94.38 75 GLU A C 1
ATOM 596 O O . GLU A 1 75 ? -10.030 -1.891 7.076 1.00 94.38 75 GLU A O 1
ATOM 601 N N . LYS A 1 76 ? -9.955 -1.715 9.302 1.00 93.12 76 LYS A N 1
ATOM 602 C CA . LYS A 1 76 ? -8.893 -2.730 9.467 1.00 93.12 76 LYS A CA 1
ATOM 603 C C . LYS A 1 76 ? -9.287 -4.087 8.866 1.00 93.12 76 LYS A C 1
ATOM 605 O O . LYS A 1 76 ? -8.456 -4.730 8.222 1.00 93.12 76 LYS A O 1
ATOM 610 N N . LYS A 1 77 ? -10.555 -4.499 8.994 1.00 93.56 77 LYS A N 1
ATOM 611 C CA . LYS A 1 77 ? -11.074 -5.719 8.343 1.00 93.56 77 LYS A CA 1
ATOM 612 C C . LYS A 1 77 ? -11.127 -5.580 6.820 1.00 93.56 77 LYS A C 1
ATOM 614 O O . LYS A 1 77 ? -10.778 -6.527 6.115 1.00 93.56 77 LYS A O 1
ATOM 619 N N . LYS A 1 78 ? -11.519 -4.410 6.299 1.00 94.56 78 LYS A N 1
ATOM 620 C CA . LYS A 1 78 ? -11.481 -4.129 4.853 1.00 94.56 78 LYS A CA 1
ATOM 621 C C . LYS A 1 78 ? -10.049 -4.170 4.317 1.00 94.56 78 LYS A C 1
ATOM 623 O O . LYS A 1 78 ? -9.816 -4.820 3.302 1.00 94.56 78 LYS A O 1
ATOM 628 N N . ARG A 1 79 ? -9.079 -3.597 5.042 1.00 94.88 79 ARG A N 1
ATOM 629 C CA . ARG A 1 79 ? -7.647 -3.671 4.704 1.00 94.88 79 ARG A CA 1
ATOM 630 C C . ARG A 1 79 ? -7.160 -5.116 4.624 1.00 94.88 79 ARG A C 1
ATOM 632 O O . ARG A 1 79 ? -6.494 -5.468 3.656 1.00 94.88 79 ARG A O 1
ATOM 639 N N . ALA A 1 80 ? -7.520 -5.962 5.593 1.00 93.50 80 ALA A N 1
ATOM 640 C CA . ALA A 1 80 ? -7.172 -7.386 5.568 1.00 93.50 80 ALA A CA 1
ATOM 641 C C . ALA A 1 80 ? -7.758 -8.104 4.336 1.00 93.50 80 ALA A C 1
ATOM 643 O O . ALA A 1 80 ? -7.074 -8.903 3.695 1.00 93.50 80 ALA A O 1
ATOM 644 N N . SER A 1 81 ? -8.994 -7.772 3.949 1.00 94.88 81 SER A N 1
ATOM 645 C CA . SER A 1 81 ? -9.636 -8.307 2.740 1.00 94.88 81 SER A CA 1
ATOM 646 C C . SER A 1 81 ? -8.950 -7.844 1.448 1.00 94.88 81 SER A C 1
ATOM 648 O O . SER A 1 81 ? -8.685 -8.665 0.564 1.00 94.88 81 SER A O 1
ATOM 650 N N . ALA A 1 82 ? -8.633 -6.551 1.336 1.00 96.06 82 ALA A N 1
ATOM 651 C CA . ALA A 1 82 ? -7.911 -5.992 0.192 1.00 96.06 82 ALA A CA 1
ATOM 652 C C . ALA A 1 82 ? -6.521 -6.634 0.056 1.00 96.06 82 ALA A C 1
ATOM 654 O O . ALA A 1 82 ? -6.160 -7.130 -1.012 1.00 96.06 82 ALA A O 1
ATOM 655 N N . LEU A 1 83 ? -5.788 -6.744 1.169 1.00 95.69 83 LEU A N 1
ATOM 656 C CA . LEU A 1 83 ? -4.476 -7.386 1.218 1.00 95.69 83 LEU A CA 1
ATOM 657 C C . LEU A 1 83 ? -4.542 -8.868 0.827 1.00 95.69 83 LEU A C 1
ATOM 659 O O . LEU A 1 83 ? -3.719 -9.340 0.049 1.00 95.69 83 LEU A O 1
ATOM 663 N N . SER 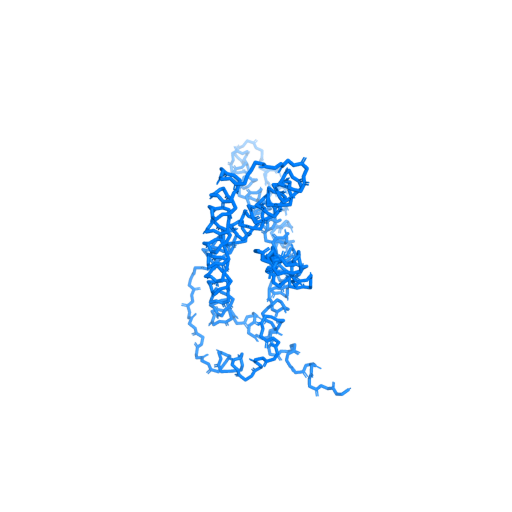A 1 84 ? -5.553 -9.598 1.299 1.00 95.56 84 SER A N 1
ATOM 664 C CA . SER A 1 84 ? -5.761 -11.005 0.928 1.00 95.56 84 SER A CA 1
ATOM 665 C C . SER A 1 84 ? -6.011 -11.176 -0.572 1.00 95.56 84 SER A C 1
ATOM 667 O O . SER A 1 84 ? -5.492 -12.106 -1.190 1.00 95.56 84 SER A O 1
ATOM 669 N N . THR A 1 85 ? -6.773 -10.260 -1.174 1.00 95.94 85 THR A N 1
ATOM 670 C CA . THR A 1 85 ? -7.031 -10.247 -2.622 1.00 95.94 85 THR A CA 1
ATOM 671 C C . THR A 1 85 ? -5.744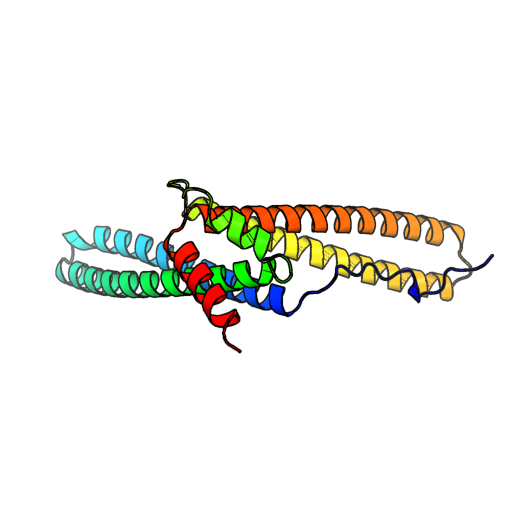 -9.975 -3.401 1.00 95.94 85 THR A C 1
ATOM 673 O O . THR A 1 85 ? -5.422 -10.710 -4.336 1.00 95.94 85 THR A O 1
ATOM 676 N N . LEU A 1 86 ? -4.958 -8.988 -2.962 1.00 95.75 86 LEU A N 1
ATOM 677 C CA . LEU A 1 86 ? -3.654 -8.664 -3.537 1.00 95.75 86 LEU A CA 1
ATOM 678 C C . LEU A 1 86 ? -2.658 -9.830 -3.433 1.00 95.75 86 LEU A C 1
ATOM 680 O O . LEU A 1 86 ? -1.937 -10.105 -4.394 1.00 95.75 86 LEU A O 1
ATOM 684 N N . ILE A 1 87 ? -2.635 -10.549 -2.307 1.00 95.25 87 ILE A N 1
ATOM 685 C CA . ILE A 1 87 ? -1.805 -11.748 -2.121 1.00 95.25 87 ILE A CA 1
ATOM 686 C C . ILE A 1 87 ? -2.203 -12.830 -3.127 1.00 95.25 87 ILE A C 1
ATOM 688 O O . ILE A 1 87 ? -1.350 -13.332 -3.852 1.00 95.25 87 ILE A O 1
ATOM 692 N N . VAL A 1 88 ? -3.490 -13.176 -3.228 1.00 94.69 88 VAL A N 1
ATOM 693 C CA . VAL A 1 88 ? -3.939 -14.204 -4.185 1.00 94.69 88 VAL A CA 1
ATOM 694 C C . VAL A 1 88 ? -3.559 -13.822 -5.616 1.00 94.69 88 VAL A C 1
ATOM 696 O O . VAL A 1 88 ? -3.033 -14.658 -6.352 1.00 94.69 88 VAL A O 1
ATOM 699 N N . TYR A 1 89 ? -3.761 -12.558 -5.990 1.00 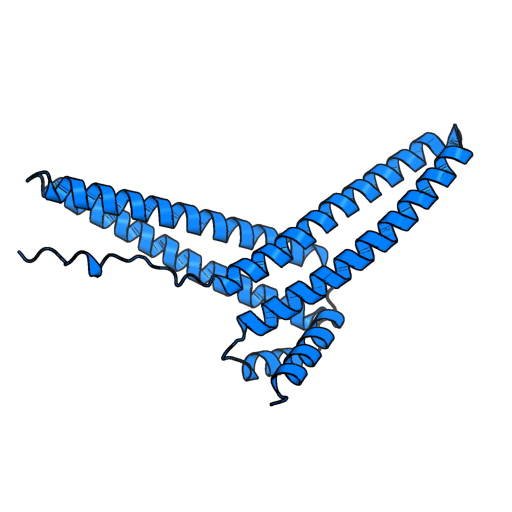94.12 89 TYR A N 1
ATOM 700 C CA . TYR A 1 89 ? -3.406 -12.052 -7.313 1.00 94.12 89 TYR A CA 1
ATOM 701 C C . TYR A 1 89 ? -1.892 -12.115 -7.582 1.00 94.12 89 TYR A C 1
ATOM 703 O O . TYR A 1 89 ? -1.465 -12.582 -8.639 1.00 94.12 89 TYR A O 1
ATOM 711 N N . SER A 1 90 ? -1.062 -11.730 -6.608 1.00 91.69 90 SER A N 1
ATOM 712 C CA . SER A 1 90 ? 0.408 -11.713 -6.736 1.00 91.69 90 SER A CA 1
ATOM 713 C C . SER A 1 90 ? 1.026 -13.115 -6.870 1.00 91.69 90 SER A C 1
ATOM 715 O O . SER A 1 90 ? 2.167 -13.268 -7.317 1.00 91.69 90 SER A O 1
ATOM 717 N N . TRP A 1 91 ? 0.277 -14.159 -6.508 1.00 93.69 91 TRP A N 1
ATOM 718 C CA . TRP A 1 91 ? 0.620 -15.567 -6.733 1.00 93.69 91 TRP A CA 1
ATOM 719 C C . TRP A 1 91 ? -0.219 -16.221 -7.840 1.00 93.69 91 TRP A C 1
ATOM 721 O O . TRP A 1 91 ? -0.237 -17.451 -7.953 1.00 93.69 91 TRP A O 1
ATOM 731 N N . SER A 1 92 ? -0.881 -15.438 -8.695 1.00 87.81 92 SER A N 1
ATOM 732 C CA . SER A 1 92 ? -1.505 -15.969 -9.909 1.00 87.81 92 SER A CA 1
ATOM 733 C C . SER A 1 92 ? -0.471 -16.756 -10.735 1.00 87.81 92 SER A C 1
ATOM 735 O O . SER A 1 92 ? 0.696 -16.382 -10.846 1.00 87.81 92 SER A O 1
ATOM 737 N N . GLY A 1 93 ? -0.854 -17.952 -11.194 1.00 86.12 93 GLY A N 1
ATOM 738 C CA . GLY A 1 93 ? 0.062 -18.900 -11.850 1.00 86.12 93 GLY A CA 1
ATOM 739 C C . GLY A 1 93 ? 1.076 -19.607 -10.930 1.00 86.12 93 GLY A C 1
ATOM 740 O O . GLY A 1 93 ? 1.754 -20.526 -11.377 1.00 86.12 93 GLY A O 1
ATOM 741 N N . ARG A 1 94 ? 1.162 -19.247 -9.641 1.00 90.12 94 ARG A N 1
ATOM 742 C CA . ARG A 1 94 ? 2.073 -19.830 -8.631 1.00 90.12 94 ARG A CA 1
ATOM 743 C C . ARG A 1 94 ? 1.314 -20.339 -7.400 1.00 90.12 94 ARG A C 1
ATOM 745 O O . ARG A 1 94 ? 1.765 -20.195 -6.264 1.00 90.12 94 ARG A O 1
ATOM 752 N N . ARG A 1 95 ? 0.145 -20.943 -7.629 1.00 88.81 95 ARG A N 1
ATOM 753 C CA . ARG A 1 95 ? -0.775 -21.387 -6.570 1.00 88.81 95 ARG A CA 1
ATOM 754 C C . ARG A 1 95 ? -0.130 -22.345 -5.568 1.00 88.81 95 ARG A C 1
ATOM 756 O O . ARG A 1 95 ? -0.327 -22.170 -4.372 1.00 88.81 95 ARG A O 1
ATOM 763 N N . GLU A 1 96 ? 0.640 -23.322 -6.040 1.00 89.56 96 GLU A N 1
ATOM 764 C CA . GLU A 1 96 ? 1.296 -24.298 -5.158 1.00 89.56 96 GLU A CA 1
ATOM 765 C C . GLU A 1 96 ? 2.282 -23.623 -4.199 1.00 89.56 96 GLU A C 1
ATOM 767 O O . GLU A 1 96 ? 2.267 -23.909 -3.008 1.00 89.56 96 GLU A O 1
ATOM 772 N N . ALA A 1 97 ? 3.044 -22.629 -4.670 1.00 91.31 97 ALA A N 1
ATOM 773 C CA . ALA A 1 97 ? 3.938 -21.856 -3.809 1.00 91.31 97 ALA A CA 1
ATOM 774 C C . ALA A 1 97 ? 3.171 -21.075 -2.726 1.00 91.31 97 ALA A C 1
ATOM 776 O O . ALA A 1 97 ? 3.634 -20.974 -1.593 1.00 91.31 97 ALA A O 1
ATOM 777 N N . LEU A 1 98 ? 1.983 -20.549 -3.049 1.00 91.88 98 LEU A N 1
ATOM 778 C CA . LEU A 1 98 ? 1.122 -19.889 -2.064 1.00 91.88 98 LEU A CA 1
ATOM 779 C C . LEU A 1 98 ? 0.587 -20.881 -1.018 1.00 91.88 98 LEU A C 1
ATOM 781 O O . LEU A 1 98 ? 0.535 -20.556 0.166 1.00 91.88 98 LEU A O 1
ATOM 785 N N . LEU A 1 99 ? 0.207 -22.091 -1.444 1.00 89.75 99 LEU A N 1
ATOM 786 C CA . LEU A 1 99 ? -0.234 -23.155 -0.539 1.00 89.75 99 LEU A CA 1
ATOM 787 C C . LEU A 1 99 ? 0.895 -23.630 0.380 1.00 89.75 99 LEU A C 1
ATOM 789 O O . LEU A 1 99 ? 0.633 -23.871 1.554 1.00 89.75 99 LEU A O 1
ATOM 793 N N . SER A 1 100 ? 2.135 -23.708 -0.113 1.00 90.69 100 SER A N 1
ATOM 794 C CA . SER A 1 100 ? 3.300 -24.023 0.720 1.00 90.69 100 SER A CA 1
ATOM 795 C C . SER A 1 100 ? 3.490 -22.999 1.839 1.00 90.69 100 SER A C 1
ATOM 797 O O . SER A 1 100 ? 3.642 -23.396 2.987 1.00 90.69 100 SER A O 1
ATOM 799 N N . ILE A 1 101 ? 3.381 -21.697 1.544 1.00 89.31 101 ILE A N 1
ATOM 800 C CA . ILE A 1 101 ? 3.483 -20.642 2.571 1.00 89.31 101 ILE A CA 1
ATOM 801 C C . ILE A 1 101 ? 2.351 -20.762 3.605 1.00 89.31 101 ILE A C 1
ATOM 803 O O . ILE A 1 101 ? 2.569 -20.532 4.787 1.00 89.31 101 ILE A O 1
ATOM 807 N N . LEU A 1 102 ? 1.140 -21.136 3.177 1.00 87.06 102 LEU A N 1
ATOM 808 C CA . LEU A 1 102 ? -0.009 -21.347 4.071 1.00 87.06 102 LEU A CA 1
ATOM 809 C C . LEU A 1 102 ? 0.094 -22.600 4.952 1.00 87.06 102 LEU A C 1
ATOM 811 O O . LEU A 1 102 ? -0.683 -22.723 5.903 1.00 87.06 102 LEU A O 1
ATOM 815 N N . ALA A 1 103 ? 0.947 -23.552 4.574 1.00 84.44 103 ALA A N 1
ATOM 816 C CA . ALA A 1 103 ? 1.187 -24.787 5.311 1.00 84.44 103 ALA A CA 1
ATOM 817 C C . ALA A 1 103 ? 2.327 -24.648 6.332 1.00 84.44 103 ALA A C 1
ATOM 819 O O . ALA A 1 103 ? 2.455 -25.503 7.203 1.00 84.44 103 ALA A O 1
ATOM 820 N N . GLU A 1 104 ? 3.146 -23.599 6.225 1.00 81.50 104 GLU A N 1
ATOM 821 C CA . GLU A 1 104 ? 4.139 -23.247 7.239 1.00 81.50 104 GLU A CA 1
ATOM 822 C C . GLU A 1 104 ? 3.442 -22.758 8.520 1.00 81.50 104 GLU A C 1
ATOM 824 O O . GLU A 1 104 ? 2.413 -22.078 8.462 1.00 81.50 104 GLU A O 1
ATOM 829 N N . ASP A 1 105 ? 4.009 -23.098 9.681 1.00 66.19 105 ASP A N 1
ATOM 830 C CA . ASP A 1 105 ? 3.469 -22.674 10.973 1.00 66.19 105 ASP A CA 1
ATOM 831 C C . ASP A 1 105 ? 3.434 -21.145 11.081 1.00 66.19 105 ASP A C 1
ATOM 833 O O . ASP A 1 105 ? 4.372 -20.440 10.689 1.00 66.19 105 ASP A O 1
ATOM 837 N N . ALA A 1 106 ? 2.338 -20.625 11.639 1.00 68.19 106 ALA A N 1
ATOM 838 C CA . ALA A 1 106 ? 2.172 -19.195 11.832 1.00 68.19 106 ALA A CA 1
ATOM 839 C C . ALA A 1 106 ? 3.263 -18.660 12.768 1.00 68.19 106 ALA A C 1
ATOM 841 O O . ALA A 1 106 ? 3.428 -19.115 13.902 1.00 68.19 106 ALA A O 1
ATOM 842 N N . ILE A 1 107 ? 4.002 -17.654 12.305 1.00 70.38 107 ILE A N 1
ATOM 843 C CA . ILE A 1 107 ? 5.000 -16.984 13.135 1.00 70.38 107 ILE A CA 1
ATOM 844 C C . ILE A 1 107 ? 4.270 -15.902 13.923 1.00 70.38 107 ILE A C 1
ATOM 846 O O . ILE A 1 107 ? 3.807 -14.918 13.336 1.00 70.38 107 ILE A O 1
ATOM 850 N N . VAL A 1 108 ? 4.201 -16.056 15.250 1.00 61.12 108 VAL A N 1
ATOM 851 C CA . VAL A 1 108 ? 3.682 -15.016 16.149 1.00 61.12 108 VAL A CA 1
ATOM 852 C C . VAL A 1 108 ? 4.496 -13.744 15.928 1.00 61.12 108 VAL A C 1
ATOM 854 O O . VAL A 1 108 ? 5.686 -13.681 16.232 1.00 61.12 108 VAL A O 1
ATOM 857 N N . SER A 1 109 ? 3.865 -12.720 15.361 1.00 59.00 109 SER A N 1
ATOM 858 C CA . SER A 1 109 ? 4.529 -11.468 15.019 1.00 59.00 109 SER A CA 1
ATOM 859 C C . SER A 1 109 ? 3.840 -10.315 15.726 1.00 59.00 109 SER A C 1
ATOM 861 O O . SER A 1 109 ? 2.717 -9.957 15.393 1.00 59.00 109 SER A O 1
ATOM 863 N N . GLN A 1 110 ? 4.543 -9.707 16.680 1.00 57.44 110 GLN A N 1
ATOM 864 C CA . GLN A 1 110 ? 4.043 -8.563 17.451 1.00 57.44 110 GLN A CA 1
ATO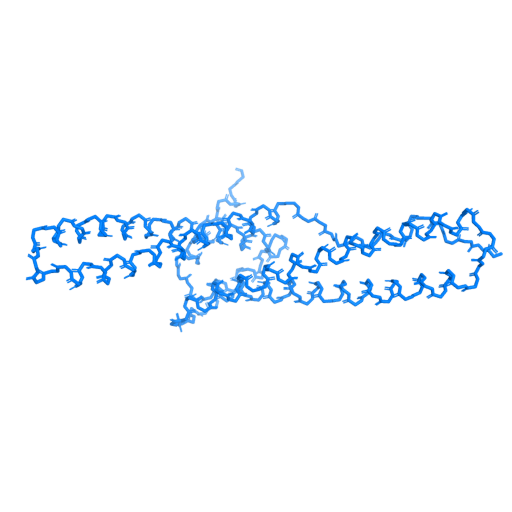M 865 C C . GLN A 1 110 ? 4.072 -7.234 16.665 1.00 57.44 110 GLN A C 1
ATOM 867 O O . GLN A 1 110 ? 3.551 -6.229 17.132 1.00 57.44 110 GLN A O 1
ATOM 872 N N . ASN A 1 111 ? 4.627 -7.216 15.444 1.00 63.91 111 ASN A N 1
ATOM 873 C CA . ASN A 1 111 ? 4.985 -5.983 14.729 1.00 63.91 111 ASN A CA 1
ATOM 874 C C . ASN A 1 111 ? 4.084 -5.697 13.516 1.00 63.91 111 ASN A C 1
ATOM 876 O O . ASN A 1 111 ? 4.579 -5.425 12.422 1.00 63.91 111 ASN A O 1
ATOM 880 N N . GLY A 1 112 ? 2.761 -5.778 13.682 1.00 67.81 112 GLY A N 1
ATOM 881 C CA . GLY A 1 112 ? 1.803 -5.486 12.606 1.00 67.81 112 GLY A CA 1
ATOM 882 C C . GLY A 1 112 ? 1.991 -4.093 11.985 1.00 67.81 112 GLY A C 1
ATOM 883 O O . GLY A 1 112 ? 2.071 -3.988 10.764 1.00 67.81 112 GLY A O 1
ATOM 884 N N . SER A 1 113 ? 2.153 -3.047 12.811 1.00 68.56 113 SER A N 1
ATOM 885 C CA . SER A 1 113 ? 2.351 -1.653 12.350 1.00 68.56 113 SER A CA 1
ATOM 886 C C . SER A 1 113 ? 3.565 -1.508 11.433 1.00 68.56 113 SER A C 1
ATOM 888 O O . SER A 1 113 ? 3.444 -1.040 10.303 1.00 68.56 113 SER A O 1
ATOM 890 N N . VAL A 1 114 ? 4.706 -2.056 11.862 1.00 76.12 114 VAL A N 1
ATOM 891 C CA . VAL A 1 114 ? 5.982 -1.978 11.134 1.00 76.12 114 VAL A CA 1
ATOM 892 C C . VAL A 1 114 ? 5.876 -2.571 9.724 1.00 76.12 114 VAL A C 1
ATOM 894 O O . VAL A 1 114 ? 6.578 -2.143 8.813 1.00 76.12 114 VAL A O 1
ATOM 897 N N . LYS A 1 115 ? 5.003 -3.562 9.498 1.00 85.81 115 LYS A N 1
ATOM 898 C CA . LYS A 1 115 ? 4.809 -4.146 8.158 1.00 85.81 115 LYS A CA 1
ATOM 899 C C . LYS A 1 115 ? 4.052 -3.205 7.227 1.00 85.81 115 LYS A C 1
ATOM 901 O O . LYS A 1 115 ? 4.382 -3.139 6.047 1.00 85.81 115 LYS A O 1
ATOM 906 N N . HIS A 1 116 ? 3.052 -2.495 7.744 1.00 88.00 116 HIS A N 1
ATOM 907 C CA . HIS A 1 116 ? 2.279 -1.526 6.969 1.00 88.00 116 HIS A CA 1
ATOM 908 C C . HIS A 1 116 ? 3.121 -0.290 6.616 1.00 88.00 116 HIS A C 1
ATOM 910 O O . HIS A 1 116 ? 3.064 0.163 5.479 1.00 88.00 116 HIS A O 1
ATOM 916 N N . GLU A 1 117 ? 3.975 0.176 7.530 1.00 87.81 117 GLU A N 1
ATOM 917 C CA . GLU A 1 117 ? 4.947 1.253 7.269 1.00 87.81 117 GLU A CA 1
ATOM 918 C C . GLU A 1 117 ? 5.979 0.844 6.207 1.00 87.81 117 GLU A C 1
ATOM 920 O O . GLU A 1 117 ? 6.226 1.567 5.243 1.00 87.81 117 GLU A O 1
ATOM 925 N N . LYS A 1 118 ? 6.547 -0.367 6.326 1.00 90.38 118 LYS A N 1
ATOM 926 C CA . LYS A 1 118 ? 7.456 -0.912 5.304 1.00 90.38 118 LYS A CA 1
ATOM 927 C C . LYS A 1 118 ? 6.788 -1.023 3.938 1.00 90.38 118 LYS A C 1
ATOM 929 O O . LYS A 1 118 ? 7.432 -0.779 2.922 1.00 90.38 118 LYS A O 1
ATOM 934 N N . TRP A 1 119 ? 5.510 -1.394 3.909 1.00 92.19 119 TRP A N 1
ATOM 935 C CA . TRP A 1 119 ? 4.749 -1.433 2.669 1.00 92.19 119 TRP A CA 1
ATOM 936 C C . TRP A 1 119 ? 4.612 -0.042 2.049 1.00 92.19 119 TRP A C 1
ATOM 938 O O . TRP A 1 119 ? 4.840 0.108 0.853 1.00 92.19 119 TRP A O 1
ATOM 948 N N . GLU A 1 120 ? 4.255 0.967 2.842 1.00 90.38 120 GLU A N 1
ATOM 949 C CA . GLU A 1 120 ? 4.111 2.346 2.370 1.00 90.38 120 GLU A CA 1
ATOM 950 C C . GLU A 1 120 ? 5.425 2.887 1.788 1.00 90.38 120 GLU A C 1
ATOM 952 O O . GLU A 1 120 ? 5.425 3.467 0.698 1.00 90.38 120 GLU A O 1
ATOM 957 N N . ALA A 1 121 ? 6.551 2.612 2.453 1.00 91.69 121 ALA A N 1
ATOM 958 C CA . ALA A 1 121 ? 7.878 2.962 1.955 1.00 91.69 121 ALA A CA 1
ATOM 959 C C . ALA A 1 121 ? 8.192 2.277 0.612 1.00 91.69 121 ALA A C 1
ATOM 961 O O . ALA A 1 121 ? 8.608 2.941 -0.338 1.00 91.69 121 ALA A O 1
ATOM 962 N N . LEU A 1 122 ? 7.934 0.967 0.495 1.00 91.62 122 LEU A N 1
ATOM 963 C CA . LEU A 1 122 ? 8.136 0.225 -0.756 1.00 91.62 122 LEU A CA 1
ATOM 964 C C . LEU A 1 122 ? 7.222 0.722 -1.881 1.00 91.62 122 LEU A C 1
ATOM 966 O O . LEU A 1 122 ? 7.688 0.927 -2.998 1.00 91.62 122 LEU A O 1
ATOM 970 N N . SER A 1 123 ? 5.935 0.941 -1.595 1.00 89.69 123 SER A N 1
ATOM 971 C CA . SER A 1 123 ? 4.966 1.458 -2.570 1.00 89.69 123 SER A CA 1
ATOM 972 C C . SER A 1 123 ? 5.386 2.838 -3.081 1.00 89.69 123 SER A C 1
ATOM 974 O O . SER A 1 123 ? 5.331 3.099 -4.283 1.00 89.69 123 SER A O 1
ATOM 976 N N . SER A 1 124 ? 5.879 3.703 -2.191 1.00 91.12 124 SER A N 1
ATOM 977 C CA . SER A 1 124 ? 6.394 5.027 -2.555 1.00 91.12 124 SER A CA 1
ATOM 978 C C . SER A 1 124 ? 7.638 4.923 -3.436 1.00 91.12 124 SER A C 1
ATOM 980 O O . SER A 1 124 ? 7.673 5.527 -4.506 1.00 91.12 124 SER A O 1
ATOM 982 N N . ARG A 1 125 ? 8.606 4.072 -3.069 1.00 92.50 125 ARG A N 1
ATOM 983 C CA . ARG A 1 125 ? 9.830 3.875 -3.860 1.00 92.50 125 ARG A CA 1
ATOM 984 C C . ARG A 1 125 ? 9.554 3.301 -5.253 1.00 92.50 125 ARG A C 1
ATOM 986 O O . ARG A 1 125 ? 10.167 3.714 -6.231 1.00 92.50 125 ARG A O 1
ATOM 993 N N . ILE A 1 126 ? 8.595 2.384 -5.357 1.00 89.19 126 ILE A N 1
ATOM 994 C CA . ILE A 1 126 ? 8.097 1.833 -6.627 1.00 89.19 126 ILE A CA 1
ATOM 995 C C . ILE A 1 126 ? 7.494 2.943 -7.501 1.00 89.19 126 ILE A C 1
ATOM 997 O O . ILE A 1 126 ? 7.807 3.015 -8.689 1.00 89.19 126 ILE A O 1
ATOM 1001 N N . LYS A 1 127 ? 6.672 3.834 -6.926 1.00 88.81 127 LYS A N 1
ATOM 1002 C CA . LYS A 1 127 ? 6.073 4.974 -7.645 1.00 88.81 127 LYS A CA 1
ATOM 1003 C C . LYS A 1 127 ? 7.127 5.979 -8.120 1.00 88.81 127 LYS A C 1
ATOM 1005 O O . LYS A 1 127 ? 7.018 6.472 -9.240 1.00 88.81 127 LYS A O 1
ATOM 1010 N N . GLU A 1 128 ? 8.138 6.264 -7.300 1.00 91.88 128 GLU A N 1
ATOM 1011 C CA . GLU A 1 128 ? 9.283 7.107 -7.676 1.00 91.88 128 GLU A CA 1
ATOM 1012 C C . GLU A 1 128 ? 10.057 6.499 -8.848 1.00 91.88 128 GLU A C 1
ATOM 1014 O O . GLU A 1 128 ? 10.253 7.157 -9.866 1.00 91.88 128 GLU A O 1
ATOM 1019 N N . ASN A 1 129 ? 10.412 5.216 -8.747 1.00 91.94 129 ASN A N 1
ATOM 1020 C CA . ASN A 1 129 ? 11.116 4.493 -9.802 1.00 91.94 129 ASN A CA 1
ATOM 1021 C C . ASN A 1 129 ? 10.308 4.464 -11.120 1.00 91.94 129 ASN A C 1
ATOM 1023 O O . ASN A 1 129 ? 10.875 4.680 -12.190 1.00 91.94 129 ASN A O 1
ATOM 1027 N N . ASP A 1 130 ? 8.978 4.301 -11.056 1.00 88.00 130 ASP A N 1
ATOM 1028 C CA . ASP A 1 130 ? 8.094 4.401 -12.230 1.00 88.00 130 ASP A CA 1
ATOM 1029 C C . ASP A 1 130 ? 8.092 5.807 -12.852 1.00 88.00 130 ASP A C 1
ATOM 1031 O O . ASP A 1 130 ? 8.019 5.950 -14.076 1.00 88.00 130 ASP A O 1
ATOM 1035 N N . ALA A 1 131 ? 8.147 6.859 -12.032 1.00 89.25 131 ALA A N 1
ATOM 1036 C CA . ALA A 1 131 ? 8.218 8.235 -12.517 1.00 89.25 131 ALA A CA 1
ATOM 1037 C C . ALA A 1 131 ? 9.566 8.522 -13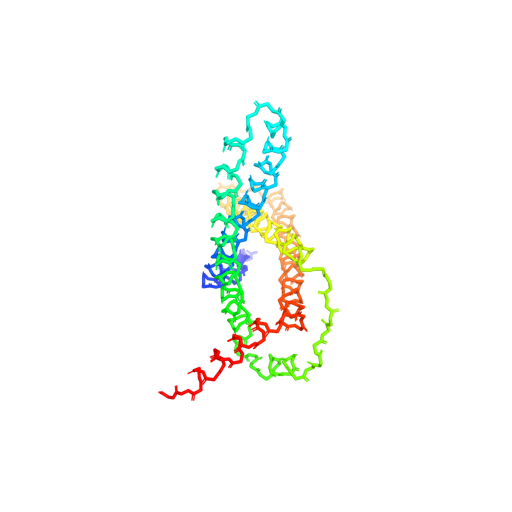.198 1.00 89.25 131 ALA A C 1
ATOM 1039 O O . ALA A 1 131 ? 9.587 9.106 -14.284 1.00 89.25 131 ALA A O 1
ATOM 1040 N N . GLU A 1 132 ? 10.670 8.059 -12.607 1.00 91.06 132 GLU A N 1
ATOM 1041 C CA . GLU A 1 132 ? 12.017 8.184 -13.173 1.00 91.06 132 GLU A CA 1
ATOM 1042 C C . GLU A 1 132 ? 12.146 7.426 -14.504 1.00 91.06 132 GLU A C 1
ATOM 1044 O O . GLU A 1 132 ? 12.665 7.974 -15.478 1.00 91.06 132 GLU A O 1
ATOM 1049 N N . LEU A 1 133 ? 11.603 6.206 -14.598 1.00 86.38 133 LEU A N 1
ATOM 1050 C CA . LEU A 1 133 ? 11.579 5.435 -15.847 1.00 86.38 133 LEU A CA 1
ATOM 1051 C C . LEU A 1 133 ? 10.788 6.143 -16.955 1.00 86.38 133 LEU A C 1
ATOM 1053 O O . LEU A 1 133 ? 11.276 6.246 -18.080 1.00 86.38 133 LEU A O 1
ATOM 1057 N N . LYS A 1 134 ? 9.609 6.697 -16.645 1.00 87.44 134 LYS A N 1
ATOM 1058 C CA . LYS A 1 134 ? 8.817 7.486 -17.611 1.00 87.44 134 LYS A CA 1
ATOM 1059 C C . LYS A 1 134 ? 9.544 8.748 -18.069 1.00 87.44 134 LYS A C 1
ATOM 1061 O O . LYS A 1 134 ? 9.457 9.141 -19.236 1.00 87.44 134 LYS A O 1
ATOM 1066 N N . GLN A 1 135 ? 10.265 9.399 -17.159 1.00 89.62 135 GLN A N 1
ATOM 1067 C CA . GLN A 1 135 ? 11.072 10.564 -17.497 1.00 89.62 135 GLN A CA 1
ATOM 1068 C C . GLN A 1 135 ? 12.222 10.185 -18.438 1.00 89.62 135 GLN A C 1
ATOM 1070 O O . GLN A 1 135 ? 12.433 10.875 -19.437 1.00 89.62 135 GLN A O 1
ATOM 1075 N N . LEU A 1 136 ? 12.930 9.082 -18.167 1.00 86.06 136 LEU A N 1
ATOM 1076 C CA . LEU A 1 136 ? 13.976 8.576 -19.059 1.00 86.06 136 LEU A CA 1
ATOM 1077 C C . LEU A 1 136 ? 13.420 8.189 -20.430 1.00 86.06 136 LEU A C 1
ATOM 1079 O O . LEU A 1 136 ? 14.033 8.520 -21.440 1.00 86.06 136 LEU A O 1
ATOM 1083 N N . GLU A 1 137 ? 12.258 7.537 -20.486 1.00 84.50 137 GLU A N 1
ATOM 1084 C CA . GLU A 1 137 ? 11.593 7.195 -21.747 1.00 84.50 137 GLU A CA 1
ATOM 1085 C C . GLU A 1 137 ? 11.321 8.450 -22.590 1.00 84.50 137 GLU A C 1
ATOM 1087 O O . GLU A 1 137 ? 11.632 8.483 -23.784 1.00 84.50 137 GLU A O 1
ATOM 1092 N N . THR A 1 138 ? 10.839 9.518 -21.949 1.00 86.62 138 THR A N 1
ATOM 1093 C CA . THR A 1 138 ? 10.623 10.819 -22.600 1.00 86.62 138 THR A CA 1
ATOM 1094 C C . THR A 1 138 ? 11.942 11.399 -23.125 1.00 86.62 138 THR A C 1
ATOM 1096 O O . THR A 1 138 ? 12.029 11.764 -24.295 1.00 86.62 138 THR A O 1
ATOM 1099 N N . GLN A 1 139 ? 13.002 11.402 -22.307 1.00 84.56 139 GLN A N 1
ATOM 1100 C CA . GLN A 1 139 ? 14.324 11.913 -22.698 1.00 84.56 139 GLN A CA 1
ATOM 1101 C C . GLN A 1 139 ? 14.946 11.132 -23.861 1.00 84.56 139 GLN A C 1
ATOM 1103 O O . GLN A 1 139 ? 15.528 11.727 -24.769 1.00 84.56 139 GLN A O 1
ATOM 1108 N N . VAL A 1 140 ? 14.821 9.802 -23.856 1.00 82.12 140 VAL A N 1
ATOM 1109 C CA . VAL A 1 140 ? 15.297 8.956 -24.956 1.00 82.12 140 VAL A CA 1
ATOM 1110 C C . VAL A 1 140 ? 14.529 9.276 -26.233 1.00 82.12 140 VAL A C 1
ATOM 1112 O O . VAL A 1 140 ? 15.148 9.441 -27.284 1.00 82.12 140 VAL A O 1
ATOM 1115 N N . ASN A 1 141 ? 13.203 9.399 -26.158 1.00 82.12 141 ASN A N 1
ATOM 1116 C CA . ASN A 1 141 ? 12.380 9.726 -27.318 1.00 82.12 141 ASN A CA 1
ATOM 1117 C C . ASN A 1 141 ? 12.747 11.097 -27.913 1.00 82.12 141 ASN A C 1
ATOM 1119 O O . ASN A 1 141 ? 12.952 11.202 -29.125 1.00 82.12 141 ASN A O 1
ATOM 1123 N N . ASP A 1 142 ? 12.922 12.117 -27.070 1.00 83.06 142 ASP A N 1
ATOM 1124 C CA . ASP A 1 142 ? 13.332 13.460 -27.493 1.00 83.06 142 ASP A CA 1
ATOM 1125 C C . ASP A 1 142 ? 14.703 13.440 -28.182 1.00 83.06 142 ASP A C 1
ATOM 1127 O O . ASP A 1 142 ? 14.902 14.062 -29.229 1.00 83.06 142 ASP A O 1
ATOM 1131 N N . GLN A 1 143 ? 15.655 12.668 -27.653 1.00 78.69 143 GLN A N 1
ATOM 1132 C CA . GLN A 1 143 ? 16.974 12.536 -28.269 1.00 78.69 143 GLN A CA 1
ATOM 1133 C C . GLN A 1 143 ? 16.968 11.761 -29.571 1.00 78.69 143 GLN A C 1
ATOM 1135 O O . GLN A 1 143 ? 17.649 12.157 -30.516 1.00 78.69 143 GLN A O 1
ATOM 1140 N N . VAL A 1 144 ? 16.189 10.686 -29.662 1.00 78.62 144 VAL A N 1
ATOM 1141 C CA . VAL A 1 144 ? 16.016 9.957 -30.920 1.00 78.62 144 VAL A CA 1
ATOM 1142 C C . VAL A 1 144 ? 15.435 10.886 -31.988 1.00 78.62 144 VAL A C 1
ATOM 1144 O O . VAL A 1 144 ? 15.884 10.853 -33.135 1.00 78.62 144 VAL A O 1
ATOM 1147 N N . GLN A 1 145 ? 14.488 11.756 -31.629 1.00 79.56 145 GLN A N 1
ATOM 1148 C CA . GLN A 1 145 ? 13.960 12.773 -32.541 1.00 79.56 145 GLN A CA 1
ATOM 1149 C C . GLN A 1 145 ? 15.019 13.819 -32.927 1.00 79.56 145 GLN A C 1
ATOM 1151 O O . GLN A 1 145 ? 15.157 14.128 -34.110 1.00 79.56 145 GLN A O 1
ATOM 1156 N N . ALA A 1 146 ? 15.816 14.310 -31.975 1.00 76.44 146 ALA A N 1
ATOM 1157 C CA . ALA A 1 146 ? 16.881 15.283 -32.235 1.00 76.44 146 ALA A CA 1
ATOM 1158 C C . ALA A 1 146 ? 18.006 14.728 -33.134 1.00 76.44 146 ALA A C 1
ATOM 1160 O O . ALA A 1 146 ? 18.507 15.433 -34.013 1.00 76.44 146 ALA A O 1
ATOM 1161 N N . VAL A 1 147 ? 18.370 13.452 -32.968 1.00 73.25 147 VAL A N 1
ATOM 1162 C CA . VAL A 1 147 ? 19.319 12.743 -33.847 1.00 73.25 147 VAL A CA 1
ATOM 1163 C C . VAL A 1 147 ? 18.743 12.560 -35.244 1.00 73.25 147 VAL A C 1
ATOM 1165 O O . VAL A 1 147 ? 19.449 12.721 -36.230 1.00 73.25 147 VAL A O 1
ATOM 1168 N N . ARG A 1 148 ? 17.446 12.263 -35.365 1.00 73.06 148 ARG A N 1
ATOM 1169 C CA . ARG A 1 148 ? 16.789 12.204 -36.680 1.00 73.06 148 ARG A CA 1
ATOM 1170 C C . ARG A 1 148 ? 16.760 13.566 -37.375 1.00 73.06 148 ARG A C 1
ATOM 1172 O O . ARG A 1 148 ? 16.792 13.612 -38.600 1.00 73.06 148 ARG A O 1
ATOM 1179 N N . ALA A 1 149 ? 16.688 14.652 -36.607 1.00 73.19 149 ALA A N 1
ATOM 1180 C CA . ALA A 1 149 ? 16.621 16.016 -37.121 1.00 73.19 149 ALA A CA 1
ATOM 1181 C C . ALA A 1 149 ? 17.996 16.649 -37.420 1.00 73.19 149 ALA A C 1
ATOM 1183 O O . ALA A 1 149 ? 18.055 17.612 -38.183 1.00 73.19 149 ALA A O 1
ATOM 1184 N N . SER A 1 150 ? 19.099 16.140 -36.854 1.00 62.97 150 SER A N 1
ATOM 1185 C CA . SER A 1 150 ? 20.442 16.713 -37.032 1.00 62.97 150 SER A CA 1
ATOM 1186 C C . SER A 1 150 ? 21.506 15.651 -37.338 1.00 62.97 150 SER A C 1
ATOM 1188 O O . SER A 1 150 ? 21.566 14.610 -36.699 1.00 62.97 150 SER A O 1
ATOM 1190 N N . PHE A 1 151 ? 22.420 15.941 -38.270 1.00 57.56 151 PHE A N 1
ATOM 1191 C CA . PHE A 1 151 ? 23.584 15.096 -38.607 1.00 57.56 151 PHE A CA 1
ATOM 1192 C C . PHE A 1 151 ? 24.678 15.067 -37.501 1.00 57.56 151 PHE A C 1
ATOM 1194 O O . PHE A 1 151 ? 25.843 14.782 -37.772 1.00 57.56 151 PHE A O 1
ATOM 1201 N N . MET A 1 152 ? 24.343 15.397 -36.248 1.00 57.34 152 MET A N 1
ATOM 1202 C CA . MET A 1 152 ? 25.279 15.485 -35.118 1.00 57.34 152 MET A CA 1
ATOM 1203 C C . MET A 1 152 ? 25.354 14.135 -34.383 1.00 57.34 152 MET A C 1
ATOM 1205 O O . MET A 1 152 ? 24.657 13.895 -33.395 1.00 57.34 152 MET A O 1
ATOM 1209 N N . GLU A 1 153 ? 26.192 13.227 -34.890 1.00 61.91 153 GLU A N 1
ATOM 1210 C CA . GLU A 1 153 ? 26.201 11.811 -34.480 1.00 61.91 153 GLU A CA 1
ATOM 1211 C C . GLU A 1 153 ? 26.982 11.508 -33.181 1.00 61.91 153 GLU A C 1
ATOM 1213 O O . GLU A 1 153 ? 26.619 10.586 -32.453 1.00 61.91 153 GLU A O 1
ATOM 1218 N N . SER A 1 154 ? 28.037 12.265 -32.847 1.00 63.81 154 SER A N 1
ATOM 1219 C CA . SER A 1 154 ? 28.987 11.891 -31.774 1.00 63.81 154 SER A CA 1
ATOM 1220 C C . SER A 1 154 ? 28.435 12.054 -30.350 1.00 63.81 154 SER A C 1
ATOM 1222 O O . SER A 1 154 ? 28.430 11.102 -29.564 1.00 63.81 154 SER A O 1
ATOM 1224 N N . ASP A 1 155 ? 27.985 13.259 -29.993 1.00 70.94 155 ASP A N 1
ATOM 1225 C CA . ASP A 1 155 ? 27.579 13.560 -28.611 1.00 70.94 155 ASP A CA 1
ATOM 1226 C C . ASP A 1 155 ? 26.215 12.954 -28.273 1.00 70.94 155 ASP A C 1
ATOM 1228 O O . ASP A 1 155 ? 25.999 12.463 -27.163 1.00 70.94 155 ASP A O 1
ATOM 1232 N N . SER A 1 156 ? 25.332 12.878 -29.267 1.00 72.56 156 SER A N 1
ATOM 1233 C CA . SER A 1 156 ? 24.019 12.255 -29.137 1.00 72.56 156 SER A CA 1
ATOM 1234 C C . SER A 1 156 ? 24.114 10.744 -28.897 1.00 72.56 156 SER A C 1
ATOM 1236 O O . SER A 1 156 ? 23.412 10.211 -28.041 1.00 72.56 156 SER A O 1
ATOM 1238 N N . ALA A 1 157 ? 25.028 10.041 -29.580 1.00 74.19 157 ALA A N 1
ATOM 1239 C CA . ALA A 1 157 ? 25.240 8.610 -29.355 1.00 74.19 157 ALA A CA 1
ATOM 1240 C C . ALA A 1 157 ? 25.776 8.318 -27.943 1.00 74.19 157 ALA A C 1
ATOM 1242 O O . ALA A 1 157 ? 25.327 7.375 -27.290 1.00 74.19 157 ALA A O 1
ATOM 1243 N N . ARG A 1 158 ? 26.700 9.149 -27.437 1.00 78.56 158 ARG A N 1
ATOM 1244 C CA . ARG A 1 158 ? 27.203 9.038 -26.056 1.00 78.56 158 ARG A CA 1
ATOM 1245 C C . ARG A 1 158 ? 26.094 9.249 -25.033 1.00 78.56 158 ARG A C 1
ATOM 1247 O O . ARG A 1 158 ? 26.027 8.510 -24.054 1.00 78.56 158 ARG A O 1
ATOM 1254 N N . HIS A 1 159 ? 25.216 10.221 -25.264 1.00 79.94 159 HIS A N 1
ATOM 1255 C CA . HIS A 1 159 ? 24.114 10.480 -24.350 1.00 79.94 159 HIS A CA 1
ATOM 1256 C C . HIS A 1 159 ? 23.081 9.343 -24.343 1.00 79.94 159 HIS A C 1
ATOM 1258 O O . HIS A 1 159 ? 22.669 8.909 -23.270 1.00 79.94 159 HIS A O 1
ATOM 1264 N N . LEU A 1 160 ? 22.736 8.775 -25.501 1.00 80.12 160 LEU A N 1
ATOM 1265 C CA . LEU A 1 160 ? 21.845 7.608 -25.572 1.00 80.12 160 LEU A CA 1
ATOM 1266 C C . LEU A 1 160 ? 22.403 6.393 -24.812 1.00 80.12 160 LEU A C 1
ATOM 1268 O O . LEU A 1 160 ? 21.644 5.675 -24.162 1.00 80.12 160 LEU A O 1
ATOM 1272 N N . ILE A 1 161 ? 23.724 6.174 -24.846 1.00 83.06 161 ILE A N 1
ATOM 1273 C CA . ILE A 1 161 ? 24.378 5.119 -24.052 1.00 83.06 161 ILE A CA 1
ATOM 1274 C C . ILE A 1 161 ? 24.203 5.379 -22.549 1.00 83.06 161 ILE A C 1
ATOM 1276 O O . ILE A 1 161 ? 23.905 4.447 -21.801 1.00 83.06 161 ILE A O 1
ATOM 1280 N N . LEU A 1 162 ? 24.352 6.632 -22.102 1.00 85.00 162 LEU A N 1
ATOM 1281 C CA . LEU A 1 162 ? 24.137 7.004 -20.700 1.00 85.00 162 LEU A CA 1
ATOM 1282 C C . LEU A 1 162 ? 22.681 6.784 -20.270 1.00 85.00 162 LEU A C 1
ATOM 1284 O O . LEU A 1 162 ? 22.455 6.168 -19.230 1.00 85.00 162 LEU A O 1
ATOM 1288 N N . LEU A 1 163 ? 21.707 7.222 -21.077 1.00 83.62 163 LEU A N 1
ATOM 1289 C CA . LEU A 1 163 ? 20.280 7.027 -20.787 1.00 83.62 163 LEU A CA 1
ATOM 1290 C C . LEU A 1 163 ? 19.913 5.543 -20.712 1.00 83.62 163 LEU A C 1
ATOM 1292 O O . LEU A 1 163 ? 19.215 5.133 -19.786 1.00 83.62 163 LEU A O 1
ATOM 1296 N N . ARG A 1 164 ? 20.442 4.719 -21.627 1.00 84.00 164 ARG A N 1
ATOM 1297 C CA . ARG A 1 164 ? 20.266 3.263 -21.568 1.00 84.00 164 ARG A CA 1
ATOM 1298 C C . ARG A 1 164 ? 20.837 2.688 -20.270 1.00 84.00 164 ARG A C 1
ATOM 1300 O O . ARG A 1 164 ? 20.141 1.952 -19.584 1.00 84.00 164 ARG A O 1
ATOM 1307 N N . GLY A 1 165 ? 22.052 3.085 -19.887 1.00 85.38 165 GLY A N 1
ATOM 1308 C CA . GLY A 1 165 ? 22.668 2.630 -18.639 1.00 85.38 165 GLY A CA 1
ATOM 1309 C C . GLY A 1 165 ? 21.899 3.045 -17.377 1.00 85.38 165 GLY A C 1
ATOM 1310 O O . GLY A 1 165 ? 21.904 2.308 -16.393 1.00 85.38 165 GLY A O 1
ATOM 1311 N N . LEU A 1 166 ? 21.228 4.203 -17.382 1.00 86.69 166 LEU A N 1
ATOM 1312 C CA . LEU A 1 166 ? 20.327 4.608 -16.297 1.00 86.69 166 LEU A CA 1
ATOM 1313 C C . LEU A 1 166 ? 19.048 3.767 -16.285 1.00 86.69 166 LEU A C 1
ATOM 1315 O O . LEU A 1 166 ? 18.643 3.297 -15.224 1.00 86.69 166 LEU A O 1
ATOM 1319 N N . SER A 1 167 ? 18.458 3.510 -17.451 1.00 86.44 167 SER A N 1
ATOM 1320 C CA . SER A 1 167 ? 17.269 2.667 -17.552 1.00 86.44 167 SER A CA 1
ATOM 1321 C C . SER A 1 167 ? 17.535 1.225 -17.105 1.00 86.44 167 SER A C 1
ATOM 1323 O O . SER A 1 167 ? 16.718 0.637 -16.398 1.00 86.44 167 SER A O 1
ATOM 1325 N N . ASP A 1 168 ? 18.688 0.652 -17.455 1.00 88.19 168 ASP A N 1
ATOM 1326 C CA . ASP A 1 168 ? 19.079 -0.697 -17.023 1.00 88.19 168 ASP A CA 1
ATOM 1327 C C . ASP A 1 168 ? 19.219 -0.776 -15.490 1.00 88.19 168 ASP A C 1
ATOM 1329 O O . ASP A 1 168 ? 18.814 -1.753 -14.854 1.00 88.19 168 ASP A O 1
ATOM 1333 N N . LYS A 1 169 ? 19.739 0.286 -14.861 1.00 88.44 169 LYS A N 1
ATOM 1334 C CA . LYS A 1 169 ? 19.811 0.384 -13.395 1.00 88.44 169 LYS A CA 1
ATOM 1335 C C . LYS A 1 169 ? 18.426 0.473 -12.765 1.00 88.44 169 LYS A C 1
ATOM 1337 O O . LYS A 1 169 ? 18.152 -0.275 -11.831 1.00 88.44 169 LYS A O 1
ATOM 1342 N N . LEU A 1 170 ? 17.556 1.339 -13.283 1.00 86.69 170 LEU A N 1
ATOM 1343 C CA . LEU A 1 170 ? 16.211 1.520 -12.732 1.00 86.69 170 LEU A CA 1
ATOM 1344 C C . LEU A 1 170 ? 15.333 0.282 -12.909 1.00 86.69 170 LEU A C 1
ATOM 1346 O O . LEU A 1 170 ? 14.582 -0.053 -12.001 1.00 86.69 170 LEU A O 1
ATOM 1350 N N . THR A 1 171 ? 15.457 -0.441 -14.023 1.00 87.12 171 THR A N 1
ATOM 1351 C CA . THR A 1 171 ? 14.751 -1.720 -14.233 1.00 87.12 171 THR A CA 1
ATOM 1352 C C . THR A 1 171 ? 15.270 -2.830 -13.312 1.00 87.12 171 THR A C 1
ATOM 1354 O O . THR A 1 171 ? 14.490 -3.648 -12.814 1.00 87.12 171 THR A O 1
ATOM 1357 N N . THR A 1 172 ? 16.574 -2.838 -13.019 1.00 88.38 172 THR A N 1
ATOM 1358 C CA . THR A 1 172 ? 17.161 -3.738 -12.014 1.00 88.38 172 THR A CA 1
ATOM 1359 C C . THR A 1 172 ? 16.634 -3.413 -10.617 1.00 88.38 172 THR A C 1
ATOM 1361 O O . THR A 1 172 ? 16.183 -4.311 -9.906 1.00 88.38 172 THR A O 1
ATOM 1364 N N . GLU A 1 173 ? 16.627 -2.132 -10.239 1.00 89.88 173 GLU A N 1
ATOM 1365 C CA . GLU A 1 173 ? 16.045 -1.669 -8.977 1.00 89.88 173 GLU A CA 1
ATOM 1366 C C . GLU A 1 173 ? 14.560 -2.031 -8.888 1.00 89.88 173 GLU A C 1
ATOM 1368 O O . GLU A 1 173 ? 14.122 -2.579 -7.879 1.00 89.88 173 GLU A O 1
ATOM 1373 N N . ARG A 1 174 ? 13.797 -1.827 -9.967 1.00 88.81 174 ARG A N 1
ATOM 1374 C CA . ARG A 1 174 ? 12.383 -2.199 -10.036 1.00 88.81 174 ARG A CA 1
ATOM 1375 C C . ARG A 1 174 ? 12.165 -3.669 -9.708 1.00 88.81 174 ARG A C 1
ATOM 1377 O O . ARG A 1 174 ? 11.309 -4.005 -8.894 1.00 88.81 174 ARG A O 1
ATOM 1384 N N . THR A 1 175 ? 12.963 -4.538 -10.318 1.00 89.38 175 THR A N 1
ATOM 1385 C CA . THR A 1 175 ? 12.884 -5.985 -10.094 1.00 89.38 175 THR A CA 1
ATOM 1386 C C . THR A 1 175 ? 13.192 -6.340 -8.636 1.00 89.38 175 THR A C 1
ATOM 1388 O O . THR A 1 175 ? 12.524 -7.199 -8.057 1.00 89.38 175 THR A O 1
ATOM 1391 N N . ALA A 1 176 ? 14.167 -5.664 -8.018 1.00 90.31 176 ALA A N 1
ATOM 1392 C CA . ALA A 1 176 ? 14.491 -5.849 -6.605 1.00 90.31 176 ALA A CA 1
ATOM 1393 C C . ALA A 1 176 ? 13.334 -5.407 -5.690 1.00 90.31 176 ALA A C 1
ATOM 1395 O O . ALA A 1 176 ? 12.900 -6.185 -4.840 1.00 90.31 176 ALA A O 1
ATOM 1396 N N . LEU A 1 177 ? 12.770 -4.217 -5.926 1.00 91.88 177 LEU A N 1
ATOM 1397 C CA . LEU A 1 177 ? 11.635 -3.682 -5.165 1.00 91.88 177 LEU A CA 1
ATOM 1398 C C . LEU A 1 177 ? 10.393 -4.576 -5.264 1.00 91.88 177 LEU A C 1
ATOM 1400 O O . LEU A 1 177 ? 9.705 -4.804 -4.270 1.00 91.88 177 LEU A O 1
ATOM 1404 N N . GLU A 1 178 ? 10.105 -5.127 -6.445 1.00 90.06 178 GLU A N 1
ATOM 1405 C CA . GLU A 1 178 ? 9.010 -6.085 -6.626 1.00 90.06 178 GLU A CA 1
ATOM 1406 C C . GLU A 1 178 ? 9.262 -7.404 -5.880 1.00 90.06 178 GLU A C 1
ATOM 1408 O O . GLU A 1 178 ? 8.327 -7.991 -5.327 1.00 90.06 178 GLU A O 1
ATOM 1413 N N . GLY A 1 179 ? 10.519 -7.852 -5.819 1.00 90.56 179 GLY A N 1
ATOM 1414 C CA . GLY A 1 179 ? 10.937 -8.988 -4.999 1.00 90.56 179 GLY A CA 1
ATOM 1415 C C . GLY A 1 179 ? 10.709 -8.742 -3.505 1.00 90.56 179 GLY A C 1
ATOM 1416 O O . GLY A 1 179 ? 10.121 -9.585 -2.823 1.00 90.56 179 GLY A O 1
ATOM 1417 N N . GLU A 1 180 ? 11.094 -7.566 -3.007 1.00 92.75 180 GLU A N 1
ATOM 1418 C CA . GLU A 1 180 ? 10.855 -7.150 -1.619 1.00 92.75 180 GLU A CA 1
ATOM 1419 C C . GLU A 1 180 ? 9.360 -7.035 -1.304 1.00 92.75 180 GLU A C 1
ATOM 1421 O O . GLU A 1 180 ? 8.898 -7.535 -0.274 1.00 92.75 180 GLU A O 1
ATOM 1426 N N . GLN A 1 181 ? 8.574 -6.459 -2.218 1.00 91.31 181 GLN A N 1
ATOM 1427 C CA . GLN A 1 181 ? 7.120 -6.386 -2.095 1.00 91.31 181 GLN A CA 1
ATOM 1428 C C . GLN A 1 181 ? 6.511 -7.790 -1.968 1.00 91.31 181 GLN A C 1
ATOM 1430 O O . GLN A 1 181 ? 5.699 -8.040 -1.074 1.00 91.31 181 GLN A O 1
ATOM 1435 N N . GLN A 1 182 ? 6.930 -8.731 -2.819 1.00 91.56 182 GLN A N 1
ATOM 1436 C CA . GLN A 1 182 ? 6.476 -10.119 -2.764 1.00 91.56 182 GLN A CA 1
ATOM 1437 C C . GLN A 1 182 ? 6.842 -10.782 -1.426 1.00 91.56 182 GLN A C 1
ATOM 1439 O O . GLN A 1 182 ? 6.022 -11.483 -0.829 1.00 91.56 182 GLN A O 1
ATOM 1444 N N . GLN A 1 183 ? 8.056 -10.556 -0.924 1.00 92.00 183 GLN A N 1
ATOM 1445 C CA . GLN A 1 183 ? 8.498 -11.095 0.361 1.00 92.00 183 GLN A CA 1
ATOM 1446 C C . GLN A 1 183 ? 7.697 -10.512 1.534 1.00 92.00 183 GLN A C 1
ATOM 1448 O O . GLN A 1 183 ? 7.344 -11.232 2.478 1.00 92.00 183 GLN A O 1
ATOM 1453 N N . LEU A 1 184 ? 7.361 -9.224 1.472 1.00 93.06 184 LEU A N 1
ATOM 1454 C CA . LEU A 1 184 ? 6.540 -8.570 2.482 1.00 93.06 184 LEU A CA 1
ATOM 1455 C C . LEU A 1 184 ? 5.106 -9.120 2.482 1.00 93.06 184 LEU A C 1
ATOM 1457 O O . LEU A 1 184 ? 4.578 -9.427 3.551 1.00 93.06 184 LEU A O 1
ATOM 1461 N N . LEU A 1 185 ? 4.509 -9.357 1.308 1.00 93.06 185 LEU A N 1
ATOM 1462 C CA . LEU A 1 185 ? 3.210 -10.036 1.186 1.00 93.06 185 LEU A CA 1
ATOM 1463 C C . LEU A 1 185 ? 3.224 -11.442 1.803 1.00 93.06 185 LEU A C 1
ATOM 1465 O O . LEU A 1 185 ? 2.303 -11.804 2.536 1.00 93.06 185 LEU A O 1
ATOM 1469 N N . ALA A 1 186 ? 4.283 -12.223 1.569 1.00 91.44 186 ALA A N 1
ATOM 1470 C CA . ALA A 1 186 ? 4.442 -13.535 2.201 1.00 91.44 186 ALA A CA 1
ATOM 1471 C C . ALA A 1 186 ? 4.557 -13.421 3.732 1.00 91.44 186 ALA A C 1
ATOM 1473 O O . ALA A 1 186 ? 4.026 -14.249 4.469 1.00 91.44 186 ALA A O 1
ATOM 1474 N N . THR A 1 187 ? 5.206 -12.364 4.223 1.00 90.31 187 THR A N 1
ATOM 1475 C CA . THR A 1 187 ? 5.332 -12.087 5.661 1.00 90.31 187 THR A CA 1
ATOM 1476 C C . THR A 1 187 ? 3.995 -11.697 6.294 1.00 90.31 187 THR A C 1
ATOM 1478 O O . THR A 1 187 ? 3.715 -12.103 7.421 1.00 90.31 187 THR A O 1
ATOM 1481 N N . PHE A 1 188 ? 3.145 -10.939 5.592 1.00 90.62 188 PHE A N 1
ATOM 1482 C CA . PHE A 1 188 ? 1.769 -10.700 6.037 1.00 90.62 188 PHE A CA 1
ATOM 1483 C C . PHE A 1 188 ? 1.006 -12.015 6.167 1.00 90.62 188 PHE A C 1
ATOM 1485 O O . PHE A 1 188 ? 0.423 -12.284 7.214 1.00 90.62 188 PHE A O 1
ATOM 1492 N N . LEU A 1 189 ? 1.093 -12.870 5.147 1.00 90.06 189 LEU A N 1
ATOM 1493 C CA . LEU A 1 189 ? 0.416 -14.161 5.139 1.00 90.06 189 LEU A CA 1
ATOM 1494 C C . LEU A 1 189 ? 0.868 -15.083 6.280 1.00 90.06 189 LEU A C 1
ATOM 1496 O O . LEU A 1 189 ? 0.041 -15.732 6.903 1.00 90.06 189 LEU A O 1
ATOM 1500 N N . ARG A 1 190 ? 2.163 -15.137 6.599 1.00 87.75 190 ARG A N 1
ATOM 1501 C CA . ARG A 1 190 ? 2.688 -16.013 7.666 1.00 87.75 190 ARG A CA 1
ATOM 1502 C C . ARG A 1 190 ? 2.293 -15.598 9.079 1.00 87.75 190 ARG A C 1
ATOM 1504 O O . ARG A 1 190 ? 2.363 -16.413 9.991 1.00 87.75 190 ARG A O 1
ATOM 1511 N N . CYS A 1 191 ? 1.937 -14.337 9.278 1.00 84.75 191 CYS A N 1
ATOM 1512 C CA . CYS A 1 191 ? 1.841 -13.759 10.614 1.00 84.75 191 CYS A CA 1
ATOM 1513 C C . CYS A 1 191 ? 0.440 -13.300 11.012 1.00 84.75 191 CYS A C 1
ATOM 1515 O O . CYS A 1 191 ? 0.261 -12.880 12.152 1.00 84.75 191 CYS A O 1
ATOM 1517 N N . ASP A 1 192 ? -0.510 -13.295 10.082 1.00 86.88 192 ASP A N 1
ATOM 1518 C CA . ASP A 1 192 ? -1.861 -12.795 10.310 1.00 86.88 192 ASP A CA 1
ATOM 1519 C C . ASP A 1 192 ? -2.877 -13.892 9.966 1.00 86.88 192 ASP A C 1
ATOM 1521 O O . ASP A 1 192 ? -3.105 -14.221 8.799 1.00 86.88 192 ASP A O 1
ATOM 1525 N N . GLU A 1 193 ? -3.468 -14.487 11.003 1.00 86.50 193 GLU A N 1
ATOM 1526 C CA . GLU A 1 193 ? -4.429 -15.588 10.876 1.00 86.50 193 GLU A CA 1
ATOM 1527 C C . GLU A 1 193 ? -5.695 -15.187 10.107 1.00 86.50 193 GLU A C 1
ATOM 1529 O O . GLU A 1 193 ? -6.255 -15.998 9.361 1.00 86.50 193 GLU A O 1
ATOM 1534 N N . GLU A 1 194 ? -6.142 -13.935 10.240 1.00 88.31 194 GLU A N 1
ATOM 1535 C CA . GLU A 1 194 ? -7.312 -13.441 9.515 1.00 88.31 194 GLU A CA 1
ATOM 1536 C C . GLU A 1 194 ? -7.005 -13.351 8.017 1.00 88.31 194 GLU A C 1
ATOM 1538 O O . GLU A 1 194 ? -7.804 -13.820 7.199 1.00 88.31 194 GLU A O 1
ATOM 1543 N N . ILE A 1 195 ? -5.816 -12.863 7.646 1.00 91.75 195 ILE A N 1
ATOM 1544 C CA . ILE A 1 195 ? -5.348 -12.887 6.253 1.00 91.75 195 ILE A CA 1
ATOM 1545 C C . ILE A 1 195 ? -5.240 -14.329 5.747 1.00 91.75 195 ILE A C 1
ATOM 1547 O O . ILE A 1 195 ? -5.755 -14.634 4.669 1.00 91.75 195 ILE A O 1
ATOM 1551 N N . GLN A 1 196 ? -4.649 -15.254 6.512 1.00 90.81 196 GLN A N 1
ATOM 1552 C CA . GLN A 1 196 ? -4.564 -16.667 6.113 1.00 90.81 196 GLN A CA 1
ATOM 1553 C C . GLN A 1 196 ? -5.939 -17.265 5.824 1.00 90.81 196 GLN A C 1
ATOM 1555 O O . GLN A 1 196 ? -6.141 -17.923 4.799 1.00 90.81 196 GLN A O 1
ATOM 1560 N N . LYS A 1 197 ? -6.902 -17.030 6.716 1.00 90.50 197 LYS A N 1
ATOM 1561 C CA . LYS A 1 197 ? -8.278 -17.508 6.586 1.00 90.50 197 LYS A CA 1
ATOM 1562 C C . LYS A 1 197 ? -8.966 -16.919 5.356 1.00 90.50 197 LYS A C 1
ATOM 1564 O O . LYS A 1 197 ? -9.628 -17.650 4.616 1.00 90.50 197 LYS A O 1
ATOM 1569 N N . MET A 1 198 ? -8.799 -15.620 5.107 1.00 93.69 198 MET A N 1
ATOM 1570 C CA . MET A 1 198 ? -9.354 -14.955 3.927 1.00 93.69 198 MET A CA 1
ATOM 1571 C C . MET A 1 198 ? -8.733 -15.483 2.630 1.00 93.69 198 MET A C 1
ATOM 1573 O O . MET A 1 198 ? -9.471 -15.819 1.701 1.00 93.69 198 MET A O 1
ATOM 1577 N N . VAL A 1 199 ? -7.408 -15.643 2.577 1.00 93.00 199 VAL A N 1
ATOM 1578 C CA . VAL A 1 199 ? -6.701 -16.215 1.421 1.00 93.00 199 VAL A CA 1
ATOM 1579 C C . VAL A 1 199 ? -7.157 -17.654 1.160 1.00 93.00 199 VAL A C 1
ATOM 1581 O O . VAL A 1 199 ? -7.524 -17.967 0.028 1.00 93.00 199 VAL A O 1
ATOM 1584 N N . LYS A 1 200 ? -7.236 -18.517 2.185 1.00 91.69 200 LYS A N 1
ATOM 1585 C CA . LYS A 1 200 ? -7.766 -19.892 2.053 1.00 91.69 200 LYS A CA 1
ATOM 1586 C C . LYS A 1 200 ? -9.175 -19.892 1.447 1.00 91.69 200 LYS A C 1
ATOM 1588 O O . LYS A 1 200 ? -9.423 -20.581 0.458 1.00 91.69 200 LYS A O 1
ATOM 1593 N N . LYS A 1 201 ? -10.069 -19.033 1.947 1.00 92.06 201 LYS A N 1
ATOM 1594 C CA . LYS A 1 201 ? -11.442 -18.887 1.434 1.00 92.06 201 LYS A CA 1
ATOM 1595 C C . LYS A 1 201 ? -11.490 -18.415 -0.026 1.00 92.06 201 LYS A C 1
ATOM 1597 O O . LYS A 1 201 ? -12.315 -18.899 -0.802 1.00 92.06 201 LYS A O 1
ATOM 1602 N N . LEU A 1 202 ? -10.633 -17.474 -0.425 1.00 92.25 202 LEU A N 1
ATOM 1603 C CA . LEU A 1 202 ? -10.530 -17.010 -1.818 1.00 92.25 202 LEU A CA 1
ATOM 1604 C C . LEU A 1 202 ? -10.001 -18.117 -2.745 1.00 92.25 202 LEU A C 1
ATOM 1606 O O . LEU A 1 202 ? -10.501 -18.317 -3.857 1.00 92.25 202 LEU A O 1
ATOM 1610 N N . LEU A 1 203 ? -9.033 -18.895 -2.265 1.00 89.25 203 LEU A N 1
ATOM 1611 C CA . LEU A 1 203 ? -8.487 -20.043 -2.979 1.00 89.25 203 LEU A CA 1
ATOM 1612 C C . LEU A 1 203 ? -9.514 -21.173 -3.150 1.00 89.25 203 LEU A C 1
ATOM 1614 O O . LEU A 1 203 ? -9.497 -21.849 -4.176 1.00 89.25 203 LEU A O 1
ATOM 1618 N N . GLU A 1 204 ? -10.411 -21.392 -2.193 1.00 87.69 204 GLU A N 1
ATOM 1619 C CA . GLU A 1 204 ? -11.512 -22.358 -2.321 1.00 87.69 204 GLU A CA 1
ATOM 1620 C C . GLU A 1 204 ? -12.579 -21.901 -3.320 1.00 87.69 204 GLU A C 1
ATOM 1622 O O . GLU A 1 204 ? -13.072 -22.705 -4.110 1.00 87.69 204 GLU A O 1
ATOM 1627 N N . LYS A 1 205 ? -12.916 -20.605 -3.330 1.00 81.06 205 LYS A N 1
ATOM 1628 C CA . LYS A 1 205 ? -13.887 -20.040 -4.280 1.00 81.06 205 LYS A CA 1
ATOM 1629 C C . LYS A 1 205 ? -13.421 -20.146 -5.731 1.00 81.06 205 LYS A C 1
ATOM 1631 O O . LYS A 1 205 ? -14.228 -20.464 -6.591 1.00 81.06 205 LYS A O 1
ATOM 1636 N N . SER A 1 206 ? -12.127 -19.955 -5.984 1.00 70.94 206 SER A N 1
ATOM 1637 C CA . SER A 1 206 ? -11.526 -20.110 -7.321 1.00 70.94 206 SER A CA 1
ATOM 1638 C C . SER A 1 206 ? -11.439 -21.563 -7.817 1.00 70.94 206 SER A C 1
ATOM 1640 O O . SER A 1 206 ? -11.068 -21.779 -8.965 1.00 70.94 206 SER A O 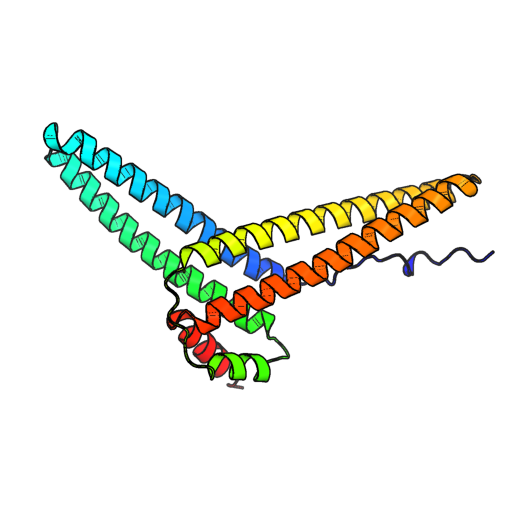1
ATOM 1642 N N . LYS A 1 207 ? -11.761 -22.563 -6.979 1.00 60.31 207 LYS A N 1
ATOM 1643 C CA . LYS A 1 207 ? -11.831 -23.985 -7.368 1.00 60.31 207 LYS A CA 1
ATOM 1644 C C . LYS A 1 207 ? -13.223 -24.431 -7.836 1.00 60.31 207 LYS A C 1
ATOM 1646 O O . LYS A 1 207 ? -13.338 -25.554 -8.322 1.00 60.31 207 LYS A O 1
ATOM 1651 N N . ARG A 1 208 ? -14.279 -23.628 -7.645 1.00 37.34 208 ARG A N 1
ATOM 1652 C CA . ARG A 1 208 ? -15.629 -23.999 -8.101 1.00 37.34 208 ARG A CA 1
ATOM 1653 C C . ARG A 1 208 ? -15.802 -23.597 -9.575 1.00 37.34 208 ARG A C 1
ATOM 1655 O O . ARG A 1 208 ? -15.489 -22.448 -9.877 1.00 37.34 208 ARG A O 1
ATOM 1662 N N . PRO A 1 209 ? -16.223 -24.533 -10.449 1.00 38.16 209 PRO A N 1
ATOM 1663 C CA . PRO A 1 209 ? -16.427 -24.279 -11.875 1.00 38.16 209 PRO A CA 1
ATOM 1664 C C . PRO A 1 209 ? -17.534 -23.255 -12.134 1.00 38.16 209 PRO A C 1
ATOM 1666 O O . PRO A 1 209 ? -18.449 -23.145 -11.282 1.00 38.16 209 PRO A O 1
#

Radius of gyration: 24.47 Å; chains: 1; bounding box: 49×46×76 Å

pLDDT: mean 84.18, std 14.71, range [33.69, 96.06]

Secondary structure (DSSP, 8-state):
--PPPGGGG-------HHHHHHHHHHHHHHHHHHHHHHHHHHHHHHHHHHTTT-HHHHHHHHHHHHHHHHHHHHHHHHHHHHHHHHHHHHTTT-HHHHHHHHHSPP---S-HHHHHHHHHHHHHHHHHHHHHHHHHHHHHHHHHHHHHH---HHHHHHHHHHHHHHHHHHHHHHHHHHHHHHHHHHHHHHH-HHHHHHHHHHHHHTT--

Sequence (209 aa):
MLFPRADDTCFSVKDDPEKRRLIAEYDYINTQIIANQTAIDDALEYVKTIKDVDEASAAEHHSQIMELVVSVNQEKKKRASALSTLIVYSWSGRREALLSILAEDAIVSQNGSVKHEKWEALSSRIKENDAELKQLETQVNDQVQAVRASFMESDSARHLILLRGLSDKLTTERTALEGEQQQLLATFLRCDEEIQKMVKKLLEKSKRP

Organism: Phytophthora nicotianae (NCBI:txid4792)